Protein AF-A0A4Q2YMJ9-F1 (afdb_monomer_lite)

Secondary structure (DSSP, 8-state):
-----EEEEEEEETTEEEEEEEETTPPP-TTTT---PPEEEEEEEEETTEEEE-HHHHHHHHHTSSEEEE-SHHHH-S-SSTTS-EEEEEEEEETTEEEEEEEETT-EEEETTTSPPPPP-EEEEEEEEETTSS-EEE-HHHHHTT-SSEEEE-SHHHHSS-SSTTS-EEEEEEEEETTEEEEEEEETTSEEEETGGGSPPPP--EEEEEEEE-S--S--EEEE--SSEEEEEETTEEP-S-SSBT----TTT----EEEE-TTT--SEEEEEEEEEE-HHHH-

Sequence (284 aa):
MNTAKRLRIQYSQDGNTLTKTFSENVTVSSKDLRTVNPTILEARYVSGGSFRDATGKLVSLAAGGSFNIVVNDANFGPDPAPGQPKSLWVRYTVEGVAGVATFPLNANFQYPASLPEPVGVEITSATYEAIDGAGSLDVKARLGTFGQGYTITVNNGTFGTDPAFEHRKRLRIDYIRDGKPWVKLVKENTSFTYPNDLAEPTTVPLLRKSFAISKPVRKATMYATALGLYELRLNGSRVGDHVLAPEWTDYNKRLNYQAYDVTSQVVSGQNAIGAQVADGWYSG

Foldseek 3Di:
DDDWDKDWDWDDDPNDIDIDIGTPPDDDDVVNVDDFFKAWPWKWWDWPHDTDTCRVVVNVVCVVPKDKDFNDCVRRNDDPDPPTWIWMWTWIAGVQAIDIDIGTHRGMDIGPVRPDHAFDKAFPFKWWAFPVRQFIDTCPVLVPVQPHWDKDAAECVSRVHDRHPPGFIWMWTWIDGPNDIDIDIGGHRDMDTPPVSVPDPPDQDKDKDKDADADQDPWDKDKDFALAFKWKDKQNHTFDDDDRPPDDDPVVVDTDMDMTTCNVRDDHTMMMMMMGGDNHPNRD

Radius of gyration: 25.45 Å; chains: 1; bounding box: 68×48×68 Å

pLDDT: mean 84.74, std 11.6, range [42.88, 97.81]

Structure (mmCIF, N/CA/C/O backbone):
data_AF-A0A4Q2YMJ9-F1
#
_entry.id   AF-A0A4Q2YMJ9-F1
#
loop_
_atom_site.group_PDB
_atom_site.id
_atom_site.type_symbol
_atom_site.label_atom_id
_atom_site.label_alt_id
_atom_site.label_comp_id
_atom_site.label_asym_id
_atom_site.label_entity_id
_atom_site.label_seq_id
_atom_site.pdbx_PDB_ins_code
_atom_site.Cartn_x
_atom_site.Cartn_y
_atom_site.Cartn_z
_atom_site.occupancy
_atom_site.B_iso_or_equiv
_atom_site.auth_seq_id
_atom_site.auth_comp_id
_atom_site.auth_asym_id
_atom_site.auth_atom_id
_atom_site.pdbx_PDB_model_num
ATOM 1 N N . MET A 1 1 ? 1.190 -31.806 42.899 1.00 42.88 1 MET A N 1
ATOM 2 C CA . MET A 1 1 ? 0.622 -30.549 42.364 1.00 42.88 1 MET A CA 1
ATOM 3 C C . MET A 1 1 ? 1.779 -29.742 41.802 1.00 42.88 1 MET A C 1
ATOM 5 O O . MET A 1 1 ? 2.671 -29.410 42.567 1.00 42.88 1 MET A O 1
ATOM 9 N N . ASN A 1 2 ? 1.840 -29.540 40.484 1.00 50.53 2 ASN A N 1
ATOM 10 C CA . ASN A 1 2 ? 2.912 -28.764 39.860 1.00 50.53 2 ASN A CA 1
ATOM 11 C C . ASN A 1 2 ? 2.468 -27.297 39.822 1.00 50.53 2 ASN A C 1
ATOM 13 O O . ASN A 1 2 ? 1.598 -26.936 39.032 1.00 50.53 2 ASN A O 1
ATOM 17 N N . THR A 1 3 ? 2.966 -26.480 40.746 1.00 57.88 3 THR A N 1
ATOM 18 C CA . THR A 1 3 ? 2.644 -25.052 40.786 1.00 57.88 3 THR A CA 1
ATOM 19 C C . THR A 1 3 ? 3.414 -24.377 39.658 1.00 57.88 3 THR A C 1
ATOM 21 O O . THR A 1 3 ? 4.639 -24.319 39.718 1.00 57.88 3 THR A O 1
ATOM 24 N N . ALA A 1 4 ? 2.714 -23.907 38.622 1.00 63.91 4 ALA A N 1
ATOM 25 C CA . ALA A 1 4 ? 3.336 -23.190 37.509 1.00 63.91 4 ALA A CA 1
ATOM 26 C C . ALA A 1 4 ? 4.197 -22.037 38.051 1.00 63.91 4 ALA A C 1
ATOM 28 O O . ALA A 1 4 ? 3.680 -21.161 38.758 1.00 63.91 4 ALA A O 1
ATOM 29 N N . LYS A 1 5 ? 5.502 -22.041 37.759 1.00 76.00 5 LYS A N 1
ATOM 30 C CA . LYS A 1 5 ? 6.383 -20.948 38.187 1.00 76.00 5 LYS A CA 1
ATOM 31 C C . LYS A 1 5 ? 6.177 -19.754 37.259 1.00 76.00 5 LYS A C 1
ATOM 33 O O . LYS A 1 5 ? 5.685 -19.863 36.135 1.00 76.00 5 LYS A O 1
ATOM 38 N N . ARG A 1 6 ? 6.507 -18.572 37.768 1.00 80.00 6 ARG A N 1
ATOM 39 C CA . ARG A 1 6 ? 6.370 -17.309 37.044 1.00 80.00 6 ARG A CA 1
ATOM 40 C C . ARG A 1 6 ? 7.648 -16.507 37.198 1.00 80.00 6 ARG A C 1
ATOM 42 O O . ARG A 1 6 ? 8.203 -16.441 38.294 1.00 80.00 6 ARG A O 1
ATOM 49 N N . LEU A 1 7 ? 8.089 -15.884 36.114 1.00 76.50 7 LEU A N 1
ATOM 50 C CA . LEU A 1 7 ? 9.216 -14.961 36.121 1.00 76.50 7 LEU A CA 1
ATOM 51 C C . LEU A 1 7 ? 8.683 -13.546 36.339 1.00 76.50 7 LEU A C 1
ATOM 53 O O . LEU A 1 7 ? 7.936 -13.034 35.511 1.00 76.50 7 LEU A O 1
ATOM 57 N N . ARG A 1 8 ? 9.052 -12.910 37.451 1.00 82.19 8 ARG A N 1
ATOM 58 C CA . ARG A 1 8 ? 8.724 -11.509 37.735 1.00 82.19 8 ARG A CA 1
ATOM 59 C C . ARG A 1 8 ? 9.961 -10.655 37.482 1.00 82.19 8 ARG A C 1
ATOM 61 O O . ARG A 1 8 ? 10.985 -10.873 38.118 1.00 82.19 8 ARG A O 1
ATOM 68 N N . ILE A 1 9 ? 9.853 -9.681 36.587 1.00 78.44 9 ILE A N 1
ATOM 69 C CA . ILE A 1 9 ? 10.939 -8.756 36.254 1.00 78.44 9 ILE A CA 1
ATOM 70 C C . ILE A 1 9 ? 10.530 -7.352 36.676 1.00 78.44 9 ILE A C 1
ATOM 72 O O . ILE A 1 9 ? 9.468 -6.866 36.282 1.00 78.44 9 ILE A O 1
ATOM 76 N N . GLN A 1 10 ? 11.383 -6.712 37.474 1.00 81.38 10 GLN A N 1
ATOM 77 C CA . GLN A 1 10 ? 11.324 -5.283 37.762 1.00 81.38 10 GLN A CA 1
ATOM 78 C C . GLN A 1 10 ? 12.321 -4.542 36.876 1.00 81.38 10 GLN A C 1
ATOM 80 O O . GLN A 1 10 ? 13.454 -4.988 36.714 1.00 81.38 10 GLN A O 1
ATOM 85 N N . TYR A 1 11 ? 11.900 -3.426 36.293 1.00 72.38 11 TYR A N 1
ATOM 86 C CA . TYR A 1 11 ? 12.720 -2.620 35.392 1.00 72.38 11 TYR A CA 1
ATOM 87 C C . TYR A 1 11 ? 12.374 -1.138 35.539 1.00 72.38 11 TYR A C 1
ATOM 89 O O . TYR A 1 11 ? 11.309 -0.797 36.046 1.00 72.38 11 TYR A O 1
ATOM 97 N N . SER A 1 12 ? 13.278 -0.258 35.108 1.00 64.94 12 SER A N 1
ATOM 98 C CA . SER A 1 12 ? 13.048 1.190 35.090 1.00 64.94 12 SER A CA 1
ATOM 99 C C . SER A 1 12 ? 12.733 1.656 33.669 1.00 64.94 12 SER A C 1
ATOM 101 O O 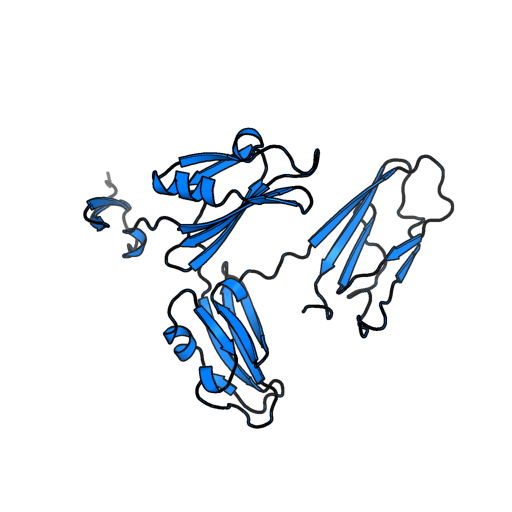. SER A 1 12 ? 13.463 1.313 32.737 1.00 64.94 12 SER A O 1
ATOM 103 N N . GLN A 1 13 ? 11.657 2.423 33.499 1.00 65.62 13 GLN A N 1
ATOM 104 C CA . GLN A 1 13 ? 11.309 3.104 32.251 1.00 65.62 13 GLN A CA 1
ATOM 105 C C . GLN A 1 13 ? 10.817 4.519 32.577 1.00 65.62 13 GLN A C 1
ATOM 107 O O . GLN A 1 13 ? 9.959 4.687 33.442 1.00 65.62 13 GLN A O 1
ATOM 112 N N . ASP A 1 14 ? 11.380 5.530 31.909 1.00 61.50 14 ASP A N 1
ATOM 113 C CA . ASP A 1 14 ? 11.034 6.949 32.096 1.00 61.50 14 ASP A CA 1
ATOM 114 C C . ASP A 1 14 ? 11.074 7.401 33.571 1.00 61.50 14 ASP A C 1
ATOM 116 O O . ASP A 1 14 ? 10.231 8.158 34.042 1.00 61.50 14 ASP A O 1
ATOM 120 N N . GLY A 1 15 ? 12.047 6.880 34.330 1.00 68.56 15 GLY A N 1
ATOM 121 C CA . GLY A 1 15 ? 12.222 7.163 35.760 1.00 68.56 15 GLY A CA 1
ATOM 122 C C . GLY A 1 15 ? 11.296 6.380 36.701 1.00 68.56 15 GLY A C 1
ATOM 123 O O . GLY A 1 15 ? 11.458 6.470 37.916 1.00 68.56 15 GLY A O 1
ATOM 124 N N . ASN A 1 16 ? 10.371 5.574 36.173 1.00 60.00 16 ASN A N 1
ATOM 125 C CA . ASN A 1 16 ? 9.432 4.774 36.956 1.00 60.00 16 ASN A CA 1
ATOM 126 C C . ASN A 1 16 ? 9.879 3.315 37.061 1.00 60.00 16 ASN A C 1
ATOM 128 O O . ASN A 1 16 ? 10.285 2.704 36.074 1.00 60.00 16 ASN A O 1
ATOM 132 N N . THR A 1 17 ? 9.735 2.723 38.250 1.00 77.06 17 THR A N 1
ATOM 133 C CA . THR A 1 17 ? 9.939 1.280 38.440 1.00 77.06 17 THR A CA 1
ATOM 134 C C . THR A 1 17 ? 8.669 0.525 38.061 1.00 77.06 17 THR A C 1
ATOM 136 O O . THR A 1 17 ? 7.630 0.667 38.704 1.00 77.06 17 THR A O 1
ATOM 139 N N . LEU A 1 18 ? 8.758 -0.308 37.032 1.00 74.50 18 LEU A N 1
ATOM 140 C CA . LEU A 1 18 ? 7.678 -1.141 36.523 1.00 74.50 18 LEU A CA 1
ATOM 141 C C . LEU A 1 18 ? 7.950 -2.616 36.831 1.00 74.50 18 LEU A C 1
ATOM 143 O O . LEU A 1 18 ? 9.082 -3.034 37.057 1.00 74.50 18 LEU A O 1
ATOM 147 N N . THR A 1 19 ? 6.888 -3.420 36.874 1.00 79.62 19 THR A N 1
ATOM 148 C CA . THR A 1 19 ? 6.962 -4.868 37.103 1.00 79.62 19 THR A CA 1
ATOM 149 C C . THR A 1 19 ? 6.160 -5.595 36.026 1.00 79.62 19 THR A C 1
ATOM 151 O O . THR A 1 19 ? 4.973 -5.317 35.872 1.00 79.62 19 THR A O 1
ATOM 154 N N . LYS A 1 20 ? 6.757 -6.574 35.338 1.00 78.06 20 LYS A N 1
ATOM 155 C CA . LYS A 1 20 ? 6.036 -7.530 34.476 1.00 78.06 20 LYS A CA 1
ATOM 156 C C . LYS A 1 20 ? 6.221 -8.962 34.972 1.00 78.06 20 LYS A C 1
ATOM 158 O O . LYS A 1 20 ? 7.242 -9.294 35.568 1.00 78.06 20 LYS A O 1
ATOM 163 N N . THR A 1 21 ? 5.204 -9.793 34.756 1.00 82.44 21 THR A N 1
ATOM 164 C CA . THR A 1 21 ? 5.212 -11.212 35.134 1.00 82.44 21 THR A CA 1
ATOM 165 C C . THR A 1 21 ? 4.979 -12.065 33.896 1.00 82.44 21 THR A C 1
ATOM 167 O O . THR A 1 21 ? 4.034 -11.815 33.155 1.00 82.44 21 THR A O 1
ATOM 170 N N . PHE A 1 22 ? 5.819 -13.074 33.701 1.00 78.75 22 PHE A N 1
ATOM 171 C CA . PHE A 1 22 ? 5.807 -13.981 32.561 1.00 78.75 22 PHE A CA 1
ATOM 172 C C . PHE A 1 22 ? 5.580 -15.418 33.033 1.00 78.75 22 PHE A C 1
ATOM 174 O O . PHE A 1 22 ? 5.965 -15.791 34.147 1.00 78.75 22 PHE A O 1
ATOM 181 N N . SER A 1 23 ? 4.945 -16.221 32.183 1.00 77.88 23 SER A N 1
ATOM 182 C CA . SER A 1 23 ? 4.782 -17.661 32.396 1.00 77.88 23 SER A CA 1
ATOM 183 C C . SER A 1 23 ? 6.112 -18.403 32.219 1.00 77.88 23 SER A C 1
ATOM 185 O O . SER A 1 23 ? 7.040 -17.893 31.591 1.00 77.88 23 SER A O 1
ATOM 187 N N . GLU A 1 24 ? 6.212 -19.613 32.771 1.00 74.00 24 GLU A N 1
ATOM 188 C CA . GLU A 1 24 ? 7.344 -20.517 32.523 1.00 74.00 24 GLU A CA 1
ATOM 189 C C . GLU A 1 24 ? 7.577 -20.765 31.022 1.00 74.00 24 GLU A C 1
ATOM 191 O O . GLU A 1 24 ? 6.634 -20.808 30.234 1.00 74.00 24 GLU A O 1
ATOM 196 N N . ASN A 1 25 ? 8.846 -20.965 30.649 1.00 70.56 25 ASN A N 1
ATOM 197 C CA . ASN A 1 25 ? 9.312 -21.267 29.286 1.00 70.56 25 ASN A CA 1
ATOM 198 C C . ASN A 1 25 ? 9.074 -20.167 28.233 1.00 70.56 25 ASN A C 1
ATOM 200 O O . ASN A 1 25 ? 9.087 -20.448 27.037 1.00 70.56 25 ASN A O 1
ATOM 204 N N . VAL A 1 26 ? 8.901 -18.913 28.659 1.00 63.59 26 VAL A N 1
ATOM 205 C CA . VAL A 1 26 ? 8.883 -17.752 27.758 1.00 63.59 26 VAL A CA 1
ATOM 206 C C . VAL A 1 26 ? 10.288 -17.158 27.661 1.00 63.59 26 VAL A C 1
ATOM 208 O O . VAL A 1 26 ? 10.895 -16.816 28.676 1.00 63.59 26 VAL A O 1
ATOM 211 N N . THR A 1 27 ? 10.802 -16.997 26.443 1.00 70.56 27 THR A N 1
ATOM 212 C CA . THR A 1 27 ? 11.976 -16.153 26.192 1.00 70.56 27 THR A CA 1
ATOM 213 C C . THR A 1 27 ? 11.547 -14.695 26.299 1.00 70.56 27 THR A C 1
ATOM 215 O O . THR A 1 27 ? 10.708 -14.246 25.527 1.00 70.56 27 THR A O 1
ATOM 218 N N . VAL A 1 28 ? 12.104 -13.969 27.269 1.00 60.94 28 VAL A N 1
ATOM 219 C CA . VAL A 1 28 ? 11.812 -12.548 27.495 1.00 60.94 28 VAL A CA 1
ATOM 220 C C . VAL A 1 28 ? 12.969 -11.708 26.964 1.00 60.94 28 VAL A C 1
ATOM 222 O O . VAL A 1 28 ? 14.122 -11.919 27.339 1.00 60.94 28 VAL A O 1
ATOM 225 N N . SER A 1 29 ? 12.659 -10.742 26.110 1.00 64.38 29 SER A N 1
ATOM 226 C CA . SER A 1 29 ? 13.583 -9.748 25.571 1.00 64.38 29 SER A CA 1
ATOM 227 C C . SER A 1 29 ? 13.379 -8.378 26.227 1.00 64.38 29 SER A C 1
ATOM 229 O O . SER A 1 29 ? 12.406 -8.132 26.942 1.00 64.38 29 SER A O 1
ATOM 231 N N . SER A 1 30 ? 14.284 -7.434 25.965 1.00 59.03 30 SER A N 1
ATOM 232 C CA . SER A 1 30 ? 14.123 -6.045 26.413 1.00 59.03 30 SER A CA 1
ATOM 233 C C . SER A 1 30 ? 12.873 -5.365 25.837 1.00 59.03 30 SER A C 1
ATOM 235 O O . SER A 1 30 ? 12.334 -4.472 26.489 1.00 59.03 30 SER A O 1
ATOM 237 N N . LYS A 1 31 ? 12.383 -5.801 24.667 1.00 58.41 31 LYS A N 1
ATOM 238 C CA . LYS A 1 31 ? 11.133 -5.313 24.060 1.00 58.41 31 LYS A CA 1
ATOM 239 C C . LYS A 1 31 ? 9.908 -5.722 24.872 1.00 58.41 31 LYS A C 1
ATOM 241 O O . LYS A 1 31 ? 9.021 -4.911 25.112 1.00 58.41 31 LYS A O 1
ATOM 246 N N . ASP A 1 32 ? 9.915 -6.939 25.411 1.00 60.75 32 ASP A N 1
ATOM 247 C CA . ASP A 1 32 ? 8.842 -7.443 26.275 1.00 60.75 32 ASP A CA 1
ATOM 248 C C . ASP A 1 32 ? 8.754 -6.680 27.603 1.00 60.75 32 ASP A C 1
ATOM 250 O O . ASP A 1 32 ? 7.727 -6.702 28.287 1.00 60.75 32 ASP A O 1
ATOM 254 N N . LEU A 1 33 ? 9.825 -5.971 27.961 1.00 61.91 33 LEU A N 1
ATOM 255 C CA . LEU A 1 33 ? 9.964 -5.165 29.165 1.00 61.91 33 LEU A CA 1
ATOM 256 C C . LEU A 1 33 ? 9.776 -3.669 28.920 1.00 61.91 33 LEU A C 1
ATOM 258 O O . LEU A 1 33 ? 9.978 -2.915 29.851 1.00 61.91 33 LEU A O 1
ATOM 262 N N . ARG A 1 34 ? 9.400 -3.199 27.730 1.00 60.59 34 ARG A N 1
ATOM 263 C CA . ARG A 1 34 ? 9.099 -1.775 27.510 1.00 60.59 34 ARG A CA 1
ATOM 264 C C . ARG A 1 34 ? 7.651 -1.606 27.073 1.00 60.59 34 ARG A C 1
ATOM 266 O O . ARG A 1 34 ? 7.102 -2.454 26.376 1.00 60.59 34 ARG A O 1
ATOM 273 N N . THR A 1 35 ? 7.012 -0.526 27.509 1.00 59.34 35 THR A N 1
ATOM 274 C CA . THR A 1 35 ? 5.756 -0.056 26.911 1.00 59.34 35 THR A CA 1
ATOM 275 C C . THR A 1 35 ? 6.110 1.138 26.045 1.00 59.34 35 THR A C 1
ATOM 277 O O . THR A 1 35 ? 6.330 2.228 26.568 1.00 59.34 35 THR A O 1
ATOM 280 N N . VAL A 1 36 ? 6.225 0.939 24.734 1.00 67.00 36 VAL A N 1
ATOM 281 C CA . VAL A 1 36 ? 6.439 2.051 23.805 1.00 67.00 36 VAL A CA 1
ATOM 282 C C . VAL A 1 36 ? 5.080 2.537 23.341 1.00 67.00 36 VAL A C 1
ATOM 284 O O . VAL A 1 36 ? 4.360 1.823 22.645 1.00 67.00 36 VAL A O 1
ATOM 287 N N . ASN A 1 37 ? 4.720 3.750 23.749 1.00 82.50 37 ASN A N 1
ATOM 288 C CA . ASN A 1 37 ? 3.485 4.362 23.289 1.00 82.50 37 ASN A CA 1
ATOM 289 C C . ASN A 1 37 ? 3.655 4.846 21.837 1.00 82.50 37 ASN A C 1
ATOM 291 O O . ASN A 1 37 ? 4.649 5.509 21.536 1.00 82.50 37 ASN A O 1
ATOM 295 N N . PRO A 1 38 ? 2.703 4.542 20.942 1.00 87.81 38 PRO A N 1
ATOM 296 C CA . PRO A 1 38 ? 2.721 5.030 19.573 1.00 87.81 38 PRO A CA 1
ATOM 297 C C . PRO A 1 38 ? 2.627 6.558 19.492 1.00 87.81 38 PRO A C 1
ATOM 299 O O . PRO A 1 38 ? 1.725 7.157 20.063 1.00 87.81 38 PRO A O 1
ATOM 302 N N . THR A 1 39 ? 3.478 7.209 18.709 1.00 90.44 39 THR A N 1
ATOM 303 C CA . THR A 1 39 ? 3.353 8.643 18.422 1.00 90.44 39 THR A CA 1
ATOM 304 C C . THR A 1 39 ? 2.392 8.848 17.258 1.00 90.44 39 THR A C 1
ATOM 306 O O . THR A 1 39 ? 2.673 8.427 16.139 1.00 90.44 39 THR A O 1
ATOM 309 N N . ILE A 1 40 ? 1.261 9.517 17.488 1.00 91.62 40 ILE A N 1
ATOM 310 C CA . ILE A 1 40 ? 0.327 9.883 16.413 1.00 91.62 40 ILE A CA 1
ATOM 311 C C . ILE A 1 40 ? 0.951 11.006 15.577 1.00 91.62 40 ILE A C 1
ATOM 313 O O . ILE A 1 40 ? 1.279 12.065 16.105 1.00 91.62 40 ILE A O 1
ATOM 317 N N . LEU A 1 41 ? 1.103 10.772 14.273 1.00 83.94 41 LEU A N 1
ATOM 318 C CA . LEU A 1 41 ? 1.638 11.750 13.322 1.00 83.94 41 LEU A CA 1
ATOM 319 C C . LEU A 1 41 ? 0.528 12.496 12.585 1.00 83.94 41 LEU A C 1
ATOM 321 O O . LEU A 1 41 ? 0.680 13.668 12.258 1.00 83.94 41 LEU A O 1
ATOM 325 N N . GLU A 1 42 ? -0.562 11.796 12.274 1.00 88.38 42 GLU A N 1
ATOM 326 C CA . GLU A 1 42 ? -1.675 12.333 11.502 1.00 88.38 42 GLU A CA 1
ATOM 327 C C . GLU A 1 42 ? -2.944 11.523 11.767 1.00 88.38 42 GLU A C 1
ATOM 329 O O . GLU A 1 42 ? -2.892 10.299 11.883 1.00 88.38 42 GLU A O 1
ATOM 334 N N . ALA A 1 43 ? -4.097 12.184 11.828 1.00 92.62 43 ALA A N 1
ATOM 335 C CA . ALA A 1 43 ? -5.386 11.517 11.910 1.00 92.62 43 ALA A CA 1
ATOM 336 C C . ALA A 1 43 ? -6.439 12.244 11.073 1.00 92.62 43 ALA A C 1
ATOM 338 O O . ALA A 1 43 ? -6.546 13.467 11.107 1.00 92.62 43 ALA A O 1
ATOM 339 N N . ARG A 1 44 ? -7.247 11.483 10.335 1.00 91.62 44 ARG A N 1
ATOM 340 C CA . ARG A 1 44 ? -8.272 11.998 9.424 1.00 91.62 44 ARG A CA 1
ATOM 341 C C . ARG A 1 44 ? -9.587 11.261 9.647 1.00 91.62 44 ARG A C 1
ATOM 343 O O . ARG A 1 44 ? -9.619 10.035 9.614 1.00 91.62 44 ARG A O 1
ATOM 350 N N . TYR A 1 45 ? -10.678 11.996 9.829 1.00 90.06 45 TYR A N 1
ATOM 351 C CA . TYR A 1 45 ? -12.028 11.436 9.772 1.00 90.06 45 TYR A CA 1
ATOM 352 C C . TYR A 1 45 ? -12.539 11.533 8.334 1.00 90.06 45 TYR A C 1
ATOM 354 O O . TYR A 1 45 ? -12.829 12.626 7.849 1.00 90.06 45 TYR A O 1
ATOM 362 N N . VAL A 1 46 ? -12.547 10.400 7.631 1.00 81.69 46 VAL A N 1
ATOM 363 C CA . VAL A 1 46 ? -12.713 10.292 6.175 1.00 81.69 46 VAL A CA 1
ATOM 364 C C . VAL A 1 46 ? -14.143 9.882 5.826 1.00 81.69 46 VAL A C 1
ATOM 366 O O . VAL A 1 46 ? -14.707 9.000 6.472 1.00 81.69 46 VAL A O 1
ATOM 369 N N . SER A 1 47 ? -14.705 10.489 4.778 1.00 79.31 47 SER A N 1
ATOM 370 C CA . SER A 1 47 ? -15.991 10.117 4.175 1.00 79.31 47 SER A CA 1
ATOM 371 C C . SER A 1 47 ? -16.009 10.502 2.691 1.00 79.31 47 SER A C 1
ATOM 373 O O . SER A 1 47 ? -15.747 11.654 2.344 1.00 79.31 47 SER A O 1
ATOM 375 N N . GLY A 1 48 ? -16.284 9.544 1.796 1.00 62.31 48 GLY A N 1
ATOM 376 C CA . GLY A 1 48 ? -16.546 9.810 0.370 1.00 62.31 48 GLY A CA 1
ATOM 377 C C . GLY A 1 48 ? -15.471 10.609 -0.389 1.00 62.31 48 GLY A C 1
ATOM 378 O O . GLY A 1 48 ? -15.811 11.360 -1.298 1.00 62.31 48 GLY A O 1
ATOM 379 N N . GLY A 1 49 ? -14.193 10.496 -0.007 1.00 66.00 49 GLY A N 1
ATOM 380 C CA . GLY A 1 49 ? -13.074 11.242 -0.611 1.00 66.00 49 GLY A CA 1
ATOM 381 C C . GLY A 1 49 ? -12.777 12.608 0.023 1.00 66.00 49 GLY A C 1
ATOM 382 O O . GLY A 1 49 ? -11.783 13.235 -0.327 1.00 66.00 49 GLY A O 1
ATOM 383 N N . SER A 1 50 ? -13.590 13.050 0.986 1.00 75.75 50 SER A N 1
ATOM 384 C CA . SER A 1 50 ? -13.316 14.209 1.845 1.00 75.75 50 SER A CA 1
ATOM 385 C C . SER A 1 50 ? -12.859 13.765 3.234 1.00 75.75 50 SER A C 1
ATOM 387 O O . SER A 1 50 ? -13.108 12.630 3.650 1.00 75.75 50 SER A O 1
ATOM 389 N N . PHE A 1 51 ? -12.206 14.657 3.980 1.00 83.38 51 PHE A N 1
ATOM 390 C CA . PHE A 1 51 ? -11.833 14.382 5.365 1.00 83.38 51 PHE A CA 1
ATOM 391 C C . PHE A 1 51 ? -11.879 15.626 6.253 1.00 83.38 51 PHE A C 1
ATOM 393 O O . PHE A 1 51 ? -11.778 16.757 5.778 1.00 83.38 51 PHE A O 1
ATOM 400 N N . ARG A 1 52 ? -11.995 15.398 7.563 1.00 87.12 52 ARG A N 1
ATOM 401 C CA . ARG A 1 52 ? -11.675 16.381 8.603 1.00 87.12 52 ARG A CA 1
ATOM 402 C C . ARG A 1 52 ? -10.385 15.981 9.300 1.00 87.12 52 ARG A C 1
ATOM 404 O O . ARG A 1 52 ? -10.197 14.807 9.618 1.00 87.12 52 ARG A O 1
ATOM 411 N N . ASP A 1 53 ? -9.513 16.951 9.534 1.00 90.69 53 ASP A N 1
ATOM 412 C CA . ASP A 1 53 ? -8.304 16.732 10.321 1.00 90.69 53 ASP A CA 1
ATOM 413 C C . ASP A 1 53 ? -8.678 16.495 11.795 1.00 90.69 53 ASP A C 1
ATOM 415 O O . ASP A 1 53 ? -9.380 17.296 12.416 1.00 90.69 53 ASP A O 1
ATOM 419 N N . ALA A 1 54 ? -8.234 15.364 12.334 1.00 94.19 54 ALA A N 1
ATOM 420 C CA . ALA A 1 54 ? -8.419 14.945 13.718 1.00 94.19 54 ALA A CA 1
ATOM 421 C C . ALA A 1 54 ? -7.087 14.869 14.488 1.00 94.19 54 ALA A C 1
ATOM 423 O O . ALA A 1 54 ? -7.076 14.469 15.655 1.00 94.19 54 ALA A O 1
ATOM 424 N N . THR A 1 55 ? -5.970 15.252 13.859 1.00 93.75 55 THR A N 1
ATOM 425 C CA . THR A 1 55 ? -4.606 15.080 14.378 1.00 93.75 55 THR A CA 1
ATOM 426 C C . THR A 1 55 ? -4.436 15.771 15.721 1.00 93.75 55 THR A C 1
ATOM 428 O O . THR A 1 55 ? -4.148 15.111 16.716 1.00 93.75 55 THR A O 1
ATOM 431 N N . GLY A 1 56 ? -4.704 17.080 15.787 1.00 93.88 56 GLY A N 1
ATOM 432 C CA . GLY A 1 56 ? -4.549 17.852 17.023 1.00 93.88 56 GLY A CA 1
ATOM 433 C C . GLY A 1 56 ? -5.402 17.313 18.176 1.00 93.88 56 GLY A C 1
ATOM 434 O O . GLY A 1 56 ? -4.941 17.262 19.314 1.00 93.88 56 GLY A O 1
ATOM 435 N N . LYS A 1 57 ? -6.615 16.827 17.878 1.00 95.69 57 LYS A N 1
ATOM 436 C CA . LYS A 1 57 ? -7.504 16.227 18.879 1.00 95.69 57 LYS A CA 1
ATOM 437 C C . LYS A 1 57 ? -6.917 14.942 19.459 1.00 95.69 57 LYS A C 1
ATOM 439 O O . LYS A 1 57 ? -6.838 14.817 20.678 1.00 95.69 57 LYS A O 1
ATOM 444 N N . LEU A 1 58 ? -6.513 13.992 18.612 1.00 96.38 58 LEU A N 1
ATOM 445 C CA . LEU A 1 58 ? -5.967 12.723 19.099 1.00 96.38 58 LEU A CA 1
ATOM 446 C C . LEU A 1 58 ? -4.607 12.901 19.777 1.00 96.38 58 LEU A C 1
ATOM 448 O O . LEU A 1 58 ? -4.374 12.273 20.804 1.00 96.38 58 LEU A O 1
ATOM 452 N N . VAL A 1 59 ? -3.747 13.786 19.263 1.00 95.81 59 VAL A N 1
ATOM 453 C CA . VAL A 1 59 ? -2.466 14.131 19.901 1.00 95.81 59 VAL A CA 1
ATOM 454 C C . VAL A 1 59 ? -2.697 14.745 21.285 1.00 95.81 59 VAL A C 1
ATOM 456 O O . VAL A 1 59 ? -2.049 14.337 22.245 1.00 95.81 59 VAL A O 1
ATOM 459 N N . SER A 1 60 ? -3.659 15.665 21.425 1.00 94.62 60 SER A N 1
ATOM 460 C CA . SER A 1 60 ? -3.992 16.264 22.724 1.00 94.62 60 SER A CA 1
ATOM 461 C C . SER A 1 60 ? -4.538 15.242 23.724 1.00 94.62 60 SER A C 1
ATOM 463 O O . SER A 1 60 ? -4.215 15.335 24.905 1.00 94.62 60 SER A O 1
ATOM 465 N N . LEU A 1 61 ? -5.351 14.278 23.279 1.00 94.31 61 LEU A N 1
ATOM 466 C CA . LEU A 1 61 ? -5.841 13.200 24.142 1.00 94.31 61 LEU A CA 1
ATOM 467 C C . LEU A 1 61 ? -4.710 12.239 24.537 1.00 94.31 61 LEU A C 1
ATOM 469 O O . LEU A 1 61 ? -4.599 11.883 25.706 1.00 94.31 61 LEU A O 1
ATOM 473 N N . ALA A 1 62 ? -3.842 11.874 23.587 1.00 91.25 62 ALA A N 1
ATOM 474 C CA . ALA A 1 62 ? -2.689 11.003 23.818 1.00 91.25 62 ALA A CA 1
ATOM 475 C C . ALA A 1 62 ? -1.673 11.616 24.796 1.00 91.25 62 ALA A C 1
ATOM 477 O O . ALA A 1 62 ? -1.051 10.889 25.570 1.00 91.25 62 ALA A O 1
ATOM 478 N N . ALA A 1 63 ? -1.531 12.948 24.805 1.00 88.12 63 ALA A N 1
ATOM 479 C CA . ALA A 1 63 ? -0.699 13.665 25.772 1.00 88.12 63 ALA A CA 1
ATOM 480 C C . ALA A 1 63 ? -1.201 13.511 27.223 1.00 88.12 63 ALA A C 1
ATOM 482 O O . ALA A 1 63 ? -0.405 13.580 28.156 1.00 88.12 63 ALA A O 1
ATOM 483 N N . GLY A 1 64 ? -2.502 13.258 27.414 1.00 84.56 64 GLY A N 1
ATOM 484 C CA . GLY A 1 64 ? -3.100 12.921 28.710 1.00 84.56 64 GLY A CA 1
ATOM 485 C C . GLY A 1 64 ? -2.936 11.452 29.120 1.00 84.56 64 GLY A C 1
ATOM 486 O O . GLY A 1 64 ? -3.416 11.063 30.182 1.00 84.56 64 GLY A O 1
ATOM 487 N N . GLY A 1 65 ? -2.273 10.632 28.297 1.00 86.06 65 GLY A N 1
ATOM 488 C CA . GLY A 1 65 ? -2.095 9.200 28.515 1.00 86.06 65 GLY A CA 1
ATOM 489 C C . GLY A 1 65 ? -3.074 8.350 27.705 1.00 86.06 65 GLY A C 1
ATOM 490 O O . GLY A 1 65 ? -3.405 8.657 26.560 1.00 86.06 65 GLY A O 1
ATOM 491 N N . SER A 1 66 ? -3.499 7.223 28.277 1.00 87.88 66 SER A N 1
ATOM 492 C CA . SER A 1 66 ? -4.439 6.311 27.620 1.00 87.88 66 SER A CA 1
ATOM 493 C C . SER A 1 66 ? -5.842 6.909 27.559 1.00 87.88 66 SER A C 1
ATOM 495 O O . SER A 1 66 ? -6.321 7.489 28.531 1.00 87.88 66 SER A O 1
ATOM 497 N N . PHE A 1 67 ? -6.530 6.726 26.434 1.00 92.62 67 PHE A N 1
ATOM 498 C CA . PHE A 1 67 ? -7.902 7.197 26.271 1.00 92.62 67 PHE A CA 1
ATOM 499 C C . PHE A 1 67 ? -8.723 6.249 25.408 1.00 92.62 67 PHE A C 1
ATOM 501 O O . PHE A 1 67 ? -8.191 5.418 24.671 1.00 92.62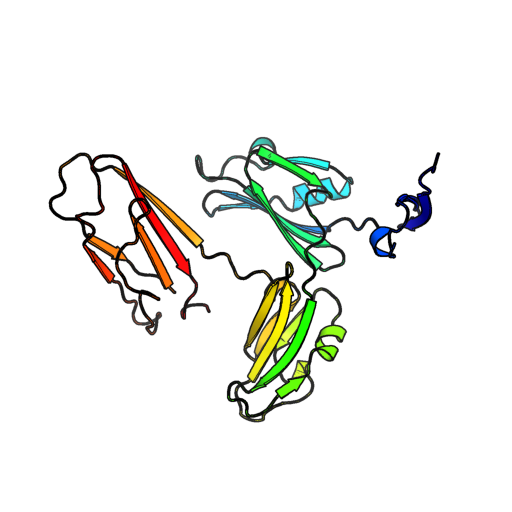 67 PHE A O 1
ATOM 508 N N . ASN A 1 68 ? -10.039 6.413 25.491 1.00 95.31 68 ASN A N 1
ATOM 509 C CA . ASN A 1 68 ? -10.989 5.695 24.667 1.00 95.31 68 ASN A CA 1
ATOM 510 C C . ASN A 1 68 ? -11.943 6.673 23.978 1.00 95.31 68 ASN A C 1
ATOM 512 O O . ASN A 1 68 ? -12.506 7.546 24.638 1.00 95.31 68 ASN A O 1
ATOM 516 N N . ILE A 1 69 ? -12.144 6.526 22.670 1.00 95.75 69 ILE A N 1
ATOM 517 C CA . ILE A 1 69 ? -13.066 7.368 21.905 1.00 95.75 69 ILE A CA 1
ATOM 518 C C . ILE A 1 69 ? -13.794 6.551 20.837 1.00 95.75 69 ILE A C 1
ATOM 520 O O . ILE A 1 69 ? -13.195 5.768 20.104 1.00 95.75 69 ILE A O 1
ATOM 524 N N . VAL A 1 70 ? -15.108 6.744 20.730 1.00 96.19 70 VAL A N 1
ATOM 525 C CA . VAL A 1 70 ? -15.912 6.109 19.679 1.00 96.19 70 VAL A CA 1
ATOM 526 C C . VAL A 1 70 ? -15.776 6.913 18.390 1.00 96.19 70 VAL A C 1
ATOM 528 O O . VAL A 1 70 ? -15.941 8.135 18.398 1.0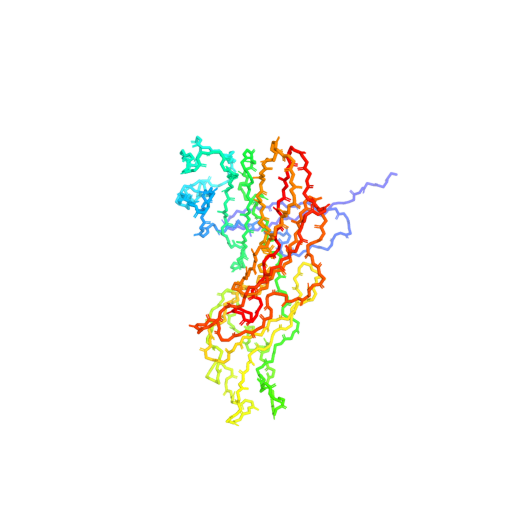0 96.19 70 VAL A O 1
ATOM 531 N N . VAL A 1 71 ? -15.512 6.236 17.275 1.00 93.94 71 VAL A N 1
ATOM 532 C CA . VAL A 1 71 ? -15.449 6.838 15.939 1.00 93.94 71 VAL A CA 1
ATOM 533 C C . VAL A 1 71 ? -16.861 7.212 15.497 1.00 93.94 71 VAL A C 1
ATOM 535 O O . VAL A 1 71 ? -17.613 6.356 15.046 1.00 93.94 71 VAL A O 1
ATOM 538 N N . ASN A 1 72 ? -17.253 8.474 15.673 1.00 91.69 72 ASN A N 1
ATOM 539 C CA . ASN A 1 72 ? -18.559 9.002 15.275 1.00 91.69 72 ASN A CA 1
ATOM 540 C C . ASN A 1 72 ? -18.530 10.527 15.069 1.00 91.69 72 ASN A C 1
ATOM 542 O O . ASN A 1 72 ? -17.557 11.200 15.414 1.00 91.69 72 ASN A O 1
ATOM 546 N N . ASP A 1 73 ? -19.631 11.074 14.552 1.00 88.62 73 ASP A N 1
ATOM 547 C CA . ASP A 1 73 ? -19.735 12.500 14.223 1.00 88.62 73 ASP A CA 1
ATOM 548 C C . ASP A 1 73 ? -19.710 13.413 15.464 1.00 88.62 73 ASP A C 1
ATOM 550 O O . ASP A 1 73 ? -19.213 14.536 15.404 1.00 88.62 73 ASP A O 1
ATOM 554 N N . ALA A 1 74 ? -20.194 12.937 16.617 1.00 90.50 74 ALA A N 1
ATOM 555 C CA . ALA A 1 74 ? -20.138 13.698 17.869 1.00 90.50 74 ALA A CA 1
ATOM 556 C C . ALA A 1 74 ? -18.687 13.931 18.327 1.00 90.50 74 ALA A C 1
ATOM 558 O O . ALA A 1 74 ? -18.351 14.982 18.870 1.00 90.50 74 ALA A O 1
ATOM 559 N N . ASN A 1 75 ? -17.812 12.959 18.068 1.00 91.62 75 ASN A N 1
ATOM 560 C CA . ASN A 1 75 ? -16.411 13.007 18.455 1.00 91.62 75 ASN A CA 1
ATOM 561 C C . ASN A 1 75 ? -15.503 13.596 17.370 1.00 91.62 75 ASN A C 1
ATOM 563 O O . ASN A 1 75 ? -14.506 14.228 17.715 1.00 91.62 75 ASN A O 1
ATOM 567 N N . PHE A 1 76 ? -15.811 13.423 16.087 1.00 90.44 76 PHE A N 1
ATOM 568 C CA . PHE A 1 76 ? -14.911 13.810 14.990 1.00 90.44 76 PHE A CA 1
ATOM 569 C C . PHE A 1 76 ? -15.496 14.864 14.037 1.00 90.44 76 PHE A C 1
ATOM 571 O O . PHE A 1 76 ? -14.853 15.252 13.060 1.00 90.44 76 PHE A O 1
ATOM 578 N N . GLY A 1 77 ? -16.669 15.401 14.375 1.00 82.62 77 GLY A N 1
ATOM 579 C CA . GLY A 1 77 ? -17.350 16.456 13.636 1.00 82.62 77 GLY A CA 1
ATOM 580 C C . GLY A 1 77 ? -18.416 15.920 12.675 1.00 82.62 77 GLY A C 1
ATOM 581 O O . GLY A 1 77 ? -18.448 14.727 12.373 1.00 82.62 77 GLY A O 1
ATOM 582 N N . PRO A 1 78 ? -19.301 16.804 12.184 1.00 73.00 78 PRO A N 1
ATOM 583 C CA . PRO A 1 78 ? -20.424 16.409 11.345 1.00 73.00 78 PRO A CA 1
ATOM 584 C C . PRO A 1 78 ? -19.948 15.788 10.032 1.00 73.00 78 PRO A C 1
ATOM 586 O O . PRO A 1 78 ? -18.921 16.202 9.477 1.00 73.00 78 PRO A O 1
ATOM 589 N N . ASP A 1 79 ? -20.743 14.835 9.542 1.00 64.88 79 ASP A N 1
ATOM 590 C CA . ASP A 1 79 ? -20.540 14.133 8.278 1.00 64.88 79 ASP A CA 1
ATOM 591 C C . ASP A 1 79 ? -20.311 15.109 7.115 1.00 64.88 79 ASP A C 1
ATOM 593 O O . ASP A 1 79 ? -21.225 15.863 6.765 1.00 64.88 79 ASP A O 1
ATOM 597 N N . PRO A 1 80 ? -19.120 15.121 6.494 1.00 60.81 80 PRO A N 1
ATOM 598 C CA . PRO A 1 80 ? -18.892 15.953 5.324 1.00 60.81 80 PRO A CA 1
ATOM 599 C C . PRO A 1 80 ? -19.612 15.416 4.072 1.00 60.81 80 PRO A C 1
ATOM 601 O O . PRO A 1 80 ? -19.781 16.173 3.120 1.00 60.81 80 PRO A O 1
ATOM 604 N N . ALA A 1 81 ? -20.059 14.149 4.062 1.00 64.56 81 ALA A N 1
ATOM 605 C CA . ALA A 1 81 ? -20.771 13.525 2.945 1.00 64.56 81 ALA A CA 1
ATOM 606 C C . ALA A 1 81 ? -21.871 12.552 3.444 1.00 64.56 81 ALA A C 1
ATOM 608 O O . ALA A 1 81 ? -21.634 11.342 3.525 1.00 64.56 81 ALA A O 1
ATOM 609 N N . PRO A 1 82 ? -23.086 13.065 3.740 1.00 66.62 82 PRO A N 1
ATOM 610 C CA . PRO A 1 82 ? -24.214 12.287 4.252 1.00 66.62 82 PRO A CA 1
ATOM 611 C C . PRO A 1 82 ? -24.453 10.965 3.514 1.00 66.62 82 PRO A C 1
ATOM 613 O O . PRO A 1 82 ? -24.688 10.939 2.306 1.00 66.62 82 PRO A O 1
ATOM 616 N N . GLY A 1 83 ? -24.431 9.860 4.263 1.00 66.31 83 GLY A N 1
ATOM 617 C CA . GLY A 1 83 ? -24.772 8.521 3.764 1.00 66.31 83 GLY A CA 1
ATOM 618 C C . GLY A 1 83 ? -23.613 7.725 3.155 1.00 66.31 83 GLY A C 1
ATOM 619 O O . GLY A 1 83 ? -23.837 6.608 2.688 1.00 66.31 83 GLY A O 1
ATOM 620 N N . GLN A 1 84 ? -22.386 8.253 3.171 1.00 72.12 84 GLN A N 1
ATOM 621 C CA . GLN A 1 84 ? -21.188 7.502 2.787 1.00 72.12 84 GLN A CA 1
ATOM 622 C C . GLN A 1 84 ? -20.571 6.759 3.990 1.00 72.12 84 GLN A C 1
ATOM 624 O O . GLN A 1 84 ? -20.728 7.198 5.134 1.00 72.12 84 GLN A O 1
ATOM 629 N N . PRO A 1 85 ? -19.859 5.633 3.769 1.00 71.81 85 PRO A N 1
ATOM 630 C CA . PRO A 1 85 ? -19.085 4.977 4.819 1.00 71.81 85 PRO A CA 1
ATOM 631 C C . PRO A 1 85 ? -18.042 5.932 5.407 1.00 71.81 85 PRO A C 1
ATOM 633 O O . PRO A 1 85 ? -17.297 6.574 4.664 1.00 71.81 85 PRO A O 1
ATOM 636 N N . LYS A 1 86 ? -17.979 5.993 6.740 1.00 81.19 86 LYS A N 1
ATOM 637 C CA . LYS A 1 86 ? -17.038 6.845 7.477 1.00 81.19 86 LYS A CA 1
ATOM 638 C C . LYS A 1 86 ? -16.007 6.000 8.191 1.00 81.19 86 LYS A C 1
ATOM 640 O O . LYS A 1 86 ? -16.321 4.917 8.695 1.00 81.19 86 LYS A O 1
ATOM 645 N N . SER A 1 87 ? -14.802 6.534 8.294 1.00 88.94 87 SER A N 1
ATOM 646 C CA . SER A 1 87 ? -13.725 5.892 9.034 1.00 88.94 87 SER A CA 1
ATOM 647 C C . SER A 1 87 ? -12.761 6.908 9.622 1.00 88.94 87 SER A C 1
ATOM 649 O O . SER A 1 87 ? -12.493 7.945 9.020 1.00 88.94 87 SER A O 1
ATOM 651 N N . LEU A 1 88 ? -12.184 6.578 10.771 1.00 91.00 88 LEU A N 1
ATOM 652 C CA . LEU A 1 88 ? -11.010 7.257 11.296 1.00 91.00 88 LEU A CA 1
ATOM 653 C C . LEU A 1 88 ? -9.759 6.581 10.727 1.00 91.00 88 LEU A C 1
ATOM 655 O O . LEU A 1 88 ? -9.539 5.400 10.966 1.00 91.00 88 LEU A O 1
ATOM 659 N N . TRP A 1 89 ? -8.944 7.329 9.997 1.00 89.94 89 TRP A N 1
ATOM 660 C CA . TRP A 1 89 ? -7.637 6.914 9.495 1.00 89.94 89 TRP A CA 1
ATOM 661 C C . TRP A 1 89 ? -6.549 7.562 10.354 1.00 89.94 89 TRP A C 1
ATOM 663 O O . TRP A 1 89 ? -6.592 8.772 10.571 1.00 89.94 89 TRP A O 1
ATOM 673 N N . VAL A 1 90 ? -5.593 6.785 10.860 1.00 87.50 90 VAL A N 1
ATOM 674 C CA . VAL A 1 90 ? -4.537 7.260 11.767 1.00 87.50 90 VAL A CA 1
ATOM 675 C C . VAL A 1 90 ? -3.179 6.786 11.267 1.00 87.50 90 VAL A C 1
ATOM 677 O O . VAL A 1 90 ? -2.962 5.585 11.127 1.00 87.50 90 VAL A O 1
ATOM 680 N N . ARG A 1 91 ? -2.250 7.720 11.058 1.00 85.38 91 ARG A N 1
ATOM 681 C CA . ARG A 1 91 ? -0.825 7.462 10.835 1.00 85.38 91 ARG A CA 1
ATOM 682 C C . ARG A 1 91 ? -0.060 7.712 12.126 1.00 85.38 91 ARG A C 1
ATOM 684 O O . ARG A 1 91 ? -0.231 8.750 12.768 1.00 85.38 91 ARG A O 1
ATOM 691 N N . TYR A 1 92 ? 0.796 6.776 12.498 1.00 86.62 92 TYR A N 1
ATOM 692 C CA . TYR A 1 92 ? 1.511 6.791 13.770 1.00 86.62 92 TYR A CA 1
ATOM 693 C C . TYR A 1 92 ? 2.909 6.189 13.625 1.00 86.62 92 TYR A C 1
ATOM 695 O O . TYR A 1 92 ? 3.219 5.617 12.583 1.00 86.62 92 TYR A O 1
ATOM 703 N N . THR A 1 93 ? 3.753 6.306 14.649 1.00 79.81 93 THR A N 1
ATOM 704 C CA . THR A 1 93 ? 5.023 5.578 14.746 1.00 79.81 93 THR A CA 1
ATOM 705 C C . THR A 1 93 ? 5.156 4.847 16.073 1.00 79.81 93 THR A C 1
ATOM 707 O O . THR A 1 93 ? 4.699 5.338 17.096 1.00 79.81 93 THR A O 1
ATOM 710 N N . VAL A 1 94 ? 5.815 3.692 16.079 1.00 79.56 94 VAL A N 1
ATOM 711 C CA . VAL A 1 94 ? 6.271 2.998 17.295 1.00 79.56 94 VAL A CA 1
ATOM 712 C C . VAL A 1 94 ? 7.769 2.785 17.142 1.00 79.56 94 VAL A C 1
ATOM 714 O O . VAL A 1 94 ? 8.202 2.234 16.137 1.00 79.56 94 VAL A O 1
ATOM 717 N N . GLU A 1 95 ? 8.569 3.322 18.068 1.00 73.94 95 GLU A N 1
ATOM 718 C CA . GLU A 1 95 ? 10.044 3.339 17.962 1.00 73.94 95 GLU A CA 1
ATOM 719 C C . GLU A 1 95 ? 10.563 3.868 16.601 1.00 73.94 95 GLU A C 1
ATOM 721 O O . GLU A 1 95 ? 11.570 3.406 16.071 1.00 73.94 95 GLU A O 1
ATOM 726 N N . GLY A 1 96 ? 9.857 4.836 16.002 1.00 67.00 96 GLY A N 1
ATOM 727 C CA . GLY A 1 96 ? 10.204 5.410 14.693 1.00 67.00 96 GLY A CA 1
ATOM 728 C C . GLY A 1 96 ? 9.728 4.602 13.478 1.00 67.00 96 GLY A C 1
ATOM 729 O O . GLY A 1 96 ? 9.787 5.105 12.357 1.00 67.00 96 GLY A O 1
ATOM 730 N N . VAL A 1 97 ? 9.186 3.398 13.674 1.00 65.44 97 VAL A N 1
ATOM 731 C CA . VAL A 1 97 ? 8.559 2.602 12.610 1.00 65.44 97 VAL A CA 1
ATOM 732 C C . VAL A 1 97 ? 7.147 3.117 12.385 1.00 65.44 97 VAL A C 1
ATOM 734 O O . VAL A 1 97 ? 6.344 3.134 13.313 1.00 65.44 97 VAL A O 1
ATOM 737 N N . ALA A 1 98 ? 6.838 3.560 11.170 1.00 70.25 98 ALA A N 1
ATOM 738 C CA . ALA A 1 98 ? 5.522 4.090 10.845 1.00 70.25 98 ALA A CA 1
ATOM 739 C C . ALA A 1 98 ? 4.480 2.982 10.628 1.00 70.25 98 ALA A C 1
ATOM 741 O O . ALA A 1 98 ? 4.763 1.944 10.030 1.00 70.25 98 ALA A O 1
ATOM 742 N N . GLY A 1 99 ? 3.255 3.247 11.070 1.00 73.12 99 GLY A N 1
ATOM 743 C CA . GLY A 1 99 ? 2.076 2.425 10.841 1.00 73.12 99 GLY A CA 1
ATOM 744 C C . GLY A 1 99 ? 0.881 3.272 10.423 1.00 73.12 99 GLY A C 1
ATOM 745 O O . GLY A 1 99 ? 0.851 4.493 10.608 1.00 73.12 99 GLY A O 1
ATOM 746 N N . VAL A 1 100 ? -0.112 2.600 9.850 1.00 77.25 100 VAL A N 1
ATOM 747 C CA . VAL A 1 100 ? -1.409 3.180 9.504 1.00 77.25 100 VAL A CA 1
ATOM 748 C C . VAL A 1 100 ? -2.497 2.242 10.006 1.00 77.25 100 VAL A C 1
ATOM 750 O O . VAL A 1 100 ? -2.429 1.038 9.776 1.00 77.25 100 VAL A O 1
ATOM 753 N N . ALA A 1 101 ? -3.507 2.793 10.668 1.00 80.19 101 ALA A N 1
ATOM 754 C CA . ALA A 1 101 ? -4.680 2.059 11.122 1.00 80.19 101 ALA A CA 1
ATOM 755 C C . ALA A 1 101 ? -5.956 2.778 10.674 1.00 80.19 101 ALA A C 1
ATOM 757 O O . ALA A 1 101 ? -6.020 4.007 10.675 1.00 80.19 101 ALA A O 1
ATOM 758 N N . THR A 1 102 ? -6.974 2.011 10.281 1.00 84.12 102 THR A N 1
ATOM 759 C CA . THR A 1 102 ? -8.283 2.543 9.881 1.00 84.12 102 THR A CA 1
ATOM 760 C C . THR A 1 102 ? -9.381 1.894 10.711 1.00 84.12 102 THR A C 1
ATOM 762 O O . THR A 1 102 ? -9.431 0.674 10.837 1.00 84.12 102 THR A O 1
ATOM 765 N N . PHE A 1 103 ? -10.276 2.711 11.253 1.00 88.38 103 PHE A N 1
ATOM 766 C CA . PHE A 1 103 ? -11.349 2.292 12.145 1.00 88.38 103 PHE A CA 1
ATOM 767 C C . PHE A 1 103 ? -12.694 2.695 11.539 1.00 88.38 103 PHE A C 1
ATOM 769 O O . PHE A 1 103 ? -12.880 3.880 11.250 1.00 88.38 103 PHE A O 1
ATOM 776 N N . PRO A 1 104 ? -13.635 1.761 11.323 1.00 88.44 104 PRO A N 1
ATOM 777 C CA . PRO A 1 104 ? -14.940 2.091 10.760 1.00 88.44 104 PRO A CA 1
ATOM 778 C C . PRO A 1 104 ? -15.787 2.924 11.733 1.00 88.44 104 PRO A C 1
ATOM 780 O O . PRO A 1 104 ? -15.508 2.995 12.930 1.00 88.44 104 PRO A O 1
ATOM 783 N N . LEU A 1 105 ? -16.857 3.535 11.223 1.00 88.75 105 LEU A N 1
ATOM 784 C CA . LEU A 1 105 ? -17.881 4.183 12.043 1.00 88.75 105 LEU A CA 1
ATOM 785 C C . LEU A 1 105 ? -18.352 3.255 13.177 1.00 88.75 105 LEU A C 1
ATOM 787 O O . LEU A 1 105 ? -18.588 2.066 12.965 1.00 88.75 105 LEU A O 1
ATOM 791 N N . ASN A 1 106 ? -18.516 3.822 14.371 1.00 90.56 106 ASN A N 1
ATOM 792 C CA . ASN A 1 106 ? -18.853 3.160 15.634 1.00 90.56 106 ASN A CA 1
ATOM 793 C C . ASN A 1 106 ? -17.769 2.236 16.211 1.00 90.56 106 ASN A C 1
ATOM 795 O O . ASN A 1 106 ? -17.985 1.657 17.276 1.00 90.56 106 ASN A O 1
ATOM 799 N N . ALA A 1 107 ? -16.598 2.119 15.577 1.00 91.50 107 ALA A N 1
ATOM 800 C CA . ALA A 1 107 ? -15.468 1.444 16.198 1.00 91.50 107 ALA A CA 1
ATOM 801 C C . ALA A 1 107 ? -15.005 2.197 17.451 1.00 91.50 107 ALA A C 1
ATOM 803 O O . ALA A 1 107 ? -15.061 3.427 17.532 1.00 91.50 107 ALA A O 1
ATOM 804 N N . ASN A 1 108 ? -14.516 1.438 18.424 1.00 94.38 108 ASN A N 1
ATOM 805 C CA . ASN A 1 108 ? -13.967 1.970 19.656 1.00 94.38 108 ASN A CA 1
ATOM 806 C C . ASN A 1 108 ? -12.441 2.091 19.523 1.00 94.38 108 ASN A C 1
ATOM 808 O O . ASN A 1 108 ? -11.756 1.074 19.428 1.00 94.38 108 ASN A O 1
ATOM 812 N N . PHE A 1 109 ? -11.916 3.317 19.490 1.00 95.50 109 PHE A N 1
ATOM 813 C CA . PHE A 1 109 ? -10.484 3.594 19.395 1.00 95.50 109 PHE A CA 1
ATOM 814 C C . PHE A 1 109 ? -9.885 3.770 20.795 1.00 95.50 109 PHE A C 1
ATOM 816 O O . PHE A 1 109 ? -10.164 4.753 21.483 1.00 95.50 109 PHE A O 1
ATOM 823 N N . GLN A 1 110 ? -9.054 2.814 21.202 1.00 94.62 110 GLN A N 1
ATOM 824 C CA . GLN A 1 110 ? -8.401 2.749 22.506 1.00 94.62 110 GLN A CA 1
ATOM 825 C C . GLN A 1 110 ? -6.913 3.048 22.348 1.00 94.62 110 GLN A C 1
ATOM 827 O O . GLN A 1 110 ? -6.157 2.201 21.892 1.00 94.62 110 GLN A O 1
ATOM 832 N N . TYR A 1 111 ? -6.448 4.225 22.740 1.00 91.00 111 TYR A N 1
ATOM 833 C CA . TYR A 1 111 ? -5.018 4.521 22.719 1.00 91.00 111 TYR A CA 1
ATOM 834 C C . TYR A 1 111 ? -4.344 4.036 24.017 1.00 91.00 111 TYR A C 1
ATOM 836 O O . TYR A 1 111 ? -4.861 4.336 25.098 1.00 91.00 111 TYR A O 1
ATOM 844 N N . PRO A 1 112 ? -3.195 3.330 23.958 1.00 90.19 112 PRO A N 1
ATOM 845 C CA . PRO A 1 112 ? -2.422 2.969 22.760 1.00 90.19 112 PRO A CA 1
ATOM 846 C C . PRO A 1 112 ? -2.844 1.649 22.081 1.00 90.19 112 PRO A C 1
ATOM 848 O O . PRO A 1 112 ? -2.397 1.376 20.975 1.00 90.19 112 PRO A O 1
ATOM 851 N N . ALA A 1 113 ? -3.695 0.832 22.711 1.00 84.81 113 ALA A N 1
ATOM 852 C CA . ALA A 1 113 ? -3.989 -0.553 22.308 1.00 84.81 113 ALA A CA 1
ATOM 853 C C . ALA A 1 113 ? -4.479 -0.751 20.856 1.00 84.81 113 ALA A C 1
ATOM 855 O O . ALA A 1 113 ? -4.215 -1.784 20.247 1.00 84.81 113 ALA A O 1
ATOM 856 N N . SER A 1 114 ? -5.188 0.223 20.291 1.00 88.06 114 SER A N 1
ATOM 857 C CA . SER A 1 114 ? -5.690 0.213 18.915 1.00 88.06 114 SER A CA 1
ATOM 858 C C . SER A 1 114 ? -4.615 0.522 17.873 1.00 88.06 114 SER A C 1
ATOM 860 O O . SER A 1 114 ? -4.867 0.338 16.688 1.00 88.06 114 SER A O 1
ATOM 862 N N . LEU A 1 115 ? -3.436 0.987 18.287 1.00 87.31 115 LEU A N 1
ATOM 863 C CA . LEU A 1 115 ? -2.295 1.268 17.420 1.00 87.31 115 LEU A CA 1
ATOM 864 C C . LEU A 1 115 ? -1.179 0.254 17.729 1.00 87.31 115 LEU A C 1
ATOM 866 O O . LEU A 1 115 ? -0.258 0.572 18.483 1.00 87.31 115 LEU A O 1
ATOM 870 N N . PRO A 1 116 ? -1.267 -0.983 17.205 1.00 77.06 116 PRO A N 1
ATOM 871 C CA . PRO A 1 116 ? -0.268 -2.012 17.481 1.00 77.06 116 PRO A CA 1
ATOM 872 C C . PRO A 1 116 ? 1.103 -1.609 16.931 1.00 77.06 116 PRO A C 1
ATOM 874 O O . PRO A 1 116 ? 1.186 -0.806 15.996 1.00 77.06 116 PRO A O 1
ATOM 877 N N . GLU A 1 117 ? 2.174 -2.196 17.477 1.00 71.12 117 GLU A N 1
ATOM 878 C CA . GLU A 1 117 ? 3.515 -2.100 16.886 1.00 71.12 117 GLU A CA 1
ATOM 879 C C . GLU A 1 117 ? 3.405 -2.459 15.394 1.00 71.12 117 GLU A C 1
ATOM 881 O O . GLU A 1 117 ? 2.910 -3.545 15.072 1.00 71.12 117 GLU A O 1
ATOM 886 N N . PRO A 1 118 ? 3.755 -1.544 14.468 1.00 68.50 118 PRO A N 1
ATOM 887 C CA . PRO A 1 118 ? 3.661 -1.831 13.049 1.00 68.50 118 PRO A CA 1
ATOM 888 C C . PRO A 1 118 ? 4.519 -3.051 12.752 1.00 68.50 118 PRO A C 1
ATOM 890 O O . PRO A 1 118 ? 5.657 -3.127 13.217 1.00 68.50 118 PRO A O 1
ATOM 893 N N . VAL A 1 119 ? 3.975 -4.006 11.995 1.00 58.56 119 VAL A N 1
ATOM 894 C CA . VAL A 1 119 ? 4.716 -5.217 11.648 1.00 58.56 119 VAL A CA 1
ATOM 895 C C . VAL A 1 119 ? 6.007 -4.797 10.959 1.00 58.56 119 VAL A C 1
ATOM 897 O O . VAL A 1 119 ? 5.989 -4.129 9.921 1.00 58.56 119 VAL A O 1
ATOM 900 N N . GLY A 1 120 ? 7.125 -5.121 11.612 1.00 64.00 120 GLY A N 1
ATOM 901 C CA . GLY A 1 120 ? 8.448 -4.712 11.179 1.00 64.00 120 GLY A CA 1
ATOM 902 C C . GLY A 1 120 ? 8.698 -5.206 9.764 1.00 64.00 120 GLY A C 1
ATOM 903 O O . GLY A 1 120 ? 8.527 -6.387 9.468 1.00 64.00 120 GLY A O 1
ATOM 904 N N . VAL A 1 121 ? 9.091 -4.293 8.884 1.00 74.81 121 VAL A N 1
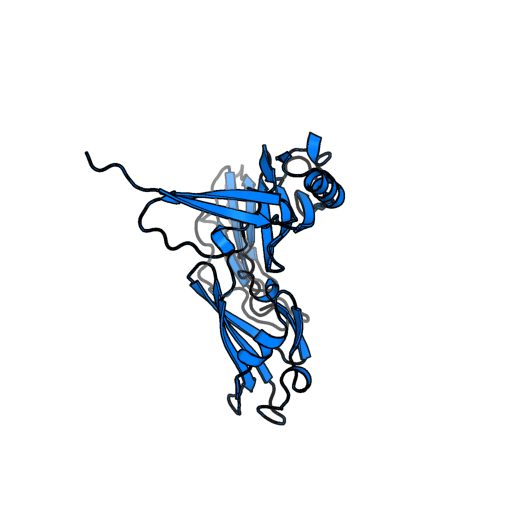ATOM 905 C CA . VAL A 1 121 ? 9.606 -4.672 7.576 1.00 74.81 121 VAL A CA 1
ATOM 906 C C . VAL A 1 121 ? 11.030 -5.169 7.771 1.00 74.81 121 VAL A C 1
ATOM 908 O O . VAL A 1 121 ? 11.909 -4.399 8.156 1.00 74.81 121 VAL A O 1
ATOM 911 N N . GLU A 1 122 ? 11.270 -6.447 7.499 1.00 83.19 122 GLU A N 1
ATOM 912 C CA . GLU A 1 122 ? 12.618 -7.003 7.527 1.00 83.19 122 GLU A CA 1
ATOM 913 C C . GLU A 1 122 ? 13.217 -6.953 6.123 1.00 83.19 122 GLU A C 1
ATOM 915 O O . GLU A 1 122 ? 12.814 -7.712 5.245 1.00 83.19 122 GLU A O 1
ATOM 920 N N . ILE A 1 123 ? 14.205 -6.083 5.898 1.00 89.19 123 ILE A N 1
ATOM 921 C CA . ILE A 1 123 ? 14.985 -6.110 4.655 1.00 89.19 123 ILE A CA 1
ATOM 922 C C . ILE A 1 123 ? 15.859 -7.370 4.657 1.00 89.19 123 ILE A C 1
ATOM 924 O O . ILE A 1 123 ? 16.813 -7.491 5.431 1.00 89.19 123 ILE A O 1
ATOM 928 N N . THR A 1 124 ? 15.563 -8.297 3.751 1.00 92.00 124 THR A N 1
ATOM 929 C CA . THR A 1 124 ? 16.315 -9.546 3.574 1.00 92.00 124 THR A CA 1
ATOM 930 C C . THR A 1 124 ? 17.532 -9.345 2.670 1.00 92.00 124 THR A C 1
ATOM 932 O O . THR A 1 124 ? 18.628 -9.758 3.055 1.00 92.00 124 THR A O 1
ATOM 935 N N . SER A 1 125 ? 17.399 -8.587 1.578 1.00 95.50 125 SER A N 1
ATOM 936 C CA . SER A 1 125 ? 18.501 -8.125 0.719 1.00 95.50 125 SER A CA 1
ATOM 937 C C . SER A 1 125 ? 18.220 -6.739 0.142 1.00 95.50 125 SER A C 1
ATOM 939 O O . SER A 1 125 ? 17.066 -6.330 0.017 1.00 95.50 125 SER A O 1
ATOM 941 N N . ALA A 1 126 ? 19.278 -6.006 -0.209 1.00 96.81 126 ALA A N 1
ATOM 942 C CA . ALA A 1 126 ? 19.155 -4.761 -0.956 1.00 96.81 126 ALA A CA 1
ATOM 943 C C . ALA A 1 126 ? 20.334 -4.584 -1.918 1.00 96.81 126 ALA A C 1
ATOM 945 O O . ALA A 1 126 ? 21.487 -4.586 -1.487 1.00 96.81 126 ALA A O 1
ATOM 946 N N . THR A 1 127 ? 20.041 -4.401 -3.204 1.00 97.75 127 THR A N 1
ATOM 947 C CA . THR A 1 127 ? 21.034 -4.211 -4.268 1.00 97.75 127 THR A CA 1
ATOM 948 C C . THR A 1 127 ? 20.785 -2.904 -5.007 1.00 97.75 127 THR A C 1
ATOM 950 O O . THR A 1 127 ? 19.663 -2.587 -5.393 1.00 97.75 127 THR A O 1
ATOM 953 N N . TYR A 1 128 ? 21.839 -2.125 -5.219 1.00 97.31 128 TYR A N 1
ATOM 954 C CA . TYR A 1 128 ? 21.834 -1.038 -6.187 1.00 97.31 128 TYR A CA 1
ATOM 955 C C . TYR A 1 128 ? 22.412 -1.585 -7.494 1.00 97.31 128 TYR A C 1
ATOM 957 O O . TYR A 1 128 ? 23.592 -1.920 -7.561 1.00 97.31 128 TYR A O 1
ATOM 965 N N . GLU A 1 129 ? 21.559 -1.779 -8.497 1.00 96.50 129 GLU A N 1
ATOM 966 C CA . GLU A 1 129 ? 21.842 -2.620 -9.664 1.00 96.50 129 GLU A CA 1
ATOM 967 C C . GLU A 1 129 ? 21.484 -1.940 -10.986 1.00 96.50 129 GLU A C 1
ATOM 969 O O . GLU A 1 129 ? 20.539 -1.150 -11.069 1.00 96.50 129 GLU A O 1
ATOM 974 N N . ALA A 1 130 ? 22.233 -2.277 -12.033 1.00 93.69 130 ALA A N 1
ATOM 975 C CA . ALA A 1 130 ? 21.898 -1.935 -13.405 1.00 93.69 130 ALA A CA 1
ATOM 976 C C . ALA A 1 130 ? 20.659 -2.722 -13.854 1.00 93.69 130 ALA A C 1
ATOM 978 O O . ALA A 1 130 ? 20.555 -3.928 -13.626 1.00 93.69 130 ALA A O 1
ATOM 979 N N . ILE A 1 131 ? 19.714 -2.053 -14.516 1.00 88.94 131 ILE A N 1
ATOM 980 C CA . ILE A 1 131 ? 18.449 -2.671 -14.952 1.00 88.94 131 ILE A CA 1
ATOM 981 C C . ILE A 1 131 ? 18.685 -3.791 -15.980 1.00 88.94 131 ILE A C 1
ATOM 983 O O . ILE A 1 131 ? 17.905 -4.740 -16.037 1.00 88.94 131 ILE A O 1
ATOM 987 N N . ASP A 1 132 ? 19.751 -3.681 -16.769 1.00 85.81 132 ASP A N 1
ATOM 988 C CA . ASP A 1 132 ? 20.180 -4.640 -17.791 1.00 85.81 132 ASP A CA 1
ATOM 989 C C . ASP A 1 132 ? 21.134 -5.727 -17.263 1.00 85.81 132 ASP A C 1
ATOM 991 O O . ASP A 1 132 ? 21.567 -6.586 -18.028 1.00 85.81 132 ASP A O 1
ATOM 995 N N . GLY A 1 133 ? 21.450 -5.714 -15.964 1.00 90.69 133 GLY A N 1
ATOM 996 C CA . GLY A 1 133 ? 22.335 -6.693 -15.334 1.00 90.69 133 GLY A CA 1
ATOM 997 C C . GLY A 1 133 ? 23.832 -6.430 -15.524 1.00 90.69 133 GLY A C 1
ATOM 998 O O . GLY A 1 133 ? 24.629 -7.286 -15.150 1.00 90.69 133 GLY A O 1
ATOM 999 N N . ALA A 1 134 ? 24.235 -5.267 -16.053 1.00 91.81 134 ALA A N 1
ATOM 1000 C CA . ALA A 1 134 ? 25.646 -4.927 -16.272 1.00 91.81 134 ALA A CA 1
ATOM 1001 C C . ALA A 1 134 ? 26.497 -4.863 -14.984 1.00 91.81 134 ALA A C 1
ATOM 1003 O O . ALA A 1 134 ? 27.716 -5.008 -15.041 1.00 91.81 134 ALA A O 1
ATOM 1004 N N . GLY A 1 135 ? 25.872 -4.664 -13.821 1.00 94.19 135 GLY A N 1
ATOM 1005 C CA . GLY A 1 135 ? 26.561 -4.635 -12.533 1.00 94.19 135 GLY A CA 1
ATOM 1006 C C . GLY A 1 135 ? 25.619 -4.402 -11.354 1.00 94.19 135 GLY A C 1
ATOM 1007 O O . GLY A 1 135 ? 24.474 -3.975 -11.522 1.00 94.19 135 GLY A O 1
ATOM 1008 N N . SER A 1 136 ? 26.101 -4.689 -10.144 1.00 96.25 136 SER A N 1
ATOM 1009 C CA . SER A 1 136 ? 25.339 -4.526 -8.902 1.00 96.25 136 SER A CA 1
ATOM 1010 C C . SER A 1 136 ? 26.242 -4.270 -7.700 1.00 96.25 136 SER A C 1
ATOM 1012 O O . SER A 1 136 ? 27.358 -4.781 -7.640 1.00 96.25 136 SER A O 1
ATOM 1014 N N . LEU A 1 137 ? 25.715 -3.560 -6.709 1.00 96.69 137 LEU A N 1
ATOM 1015 C CA . LEU A 1 137 ? 26.340 -3.305 -5.416 1.00 96.69 137 LEU A CA 1
ATOM 1016 C C . LEU A 1 137 ? 25.384 -3.728 -4.295 1.00 96.69 137 LEU A C 1
ATOM 1018 O O . LEU A 1 137 ? 24.235 -3.287 -4.278 1.00 96.69 137 LEU A O 1
ATOM 1022 N N . ASP A 1 138 ? 25.847 -4.544 -3.346 1.00 96.75 138 ASP A N 1
ATOM 1023 C CA . ASP A 1 138 ? 25.096 -4.803 -2.110 1.00 96.75 138 ASP A CA 1
ATOM 1024 C C . ASP A 1 138 ? 25.106 -3.542 -1.239 1.00 96.75 138 ASP A C 1
ATOM 1026 O O . ASP A 1 138 ? 26.160 -3.008 -0.884 1.00 96.75 138 ASP A O 1
ATOM 1030 N N . VAL A 1 139 ? 23.913 -3.057 -0.906 1.00 96.69 139 VAL A N 1
ATOM 1031 C CA . VAL A 1 139 ? 23.712 -1.838 -0.122 1.00 96.69 139 VAL A CA 1
ATOM 1032 C C . VAL A 1 139 ? 22.942 -2.091 1.171 1.00 96.69 139 VAL A C 1
ATOM 1034 O O . VAL A 1 139 ? 22.620 -1.135 1.876 1.00 96.69 139 VAL A O 1
ATOM 1037 N N . LYS A 1 140 ? 22.673 -3.349 1.552 1.00 94.19 140 LYS A N 1
ATOM 1038 C CA . LYS A 1 140 ? 21.894 -3.670 2.763 1.00 94.19 140 LYS A CA 1
ATOM 1039 C C . LYS A 1 140 ? 22.537 -3.092 4.022 1.00 94.19 140 LYS A C 1
ATOM 1041 O O . LYS A 1 140 ? 21.871 -2.411 4.801 1.00 94.19 140 LYS A O 1
ATOM 1046 N N . ALA A 1 141 ? 23.840 -3.315 4.202 1.00 88.94 141 ALA A N 1
ATOM 1047 C CA . ALA A 1 141 ? 24.575 -2.780 5.349 1.00 88.94 141 ALA A CA 1
ATOM 1048 C C . ALA A 1 141 ? 24.558 -1.243 5.361 1.00 88.94 141 ALA A C 1
ATOM 1050 O O . ALA A 1 141 ? 24.353 -0.633 6.409 1.00 88.94 141 ALA A O 1
ATOM 1051 N N . ARG A 1 142 ? 24.700 -0.616 4.184 1.00 91.12 142 ARG A N 1
ATOM 1052 C CA . ARG A 1 142 ? 24.636 0.841 4.020 1.00 91.12 142 ARG A CA 1
ATOM 1053 C C . ARG A 1 142 ? 23.266 1.391 4.409 1.00 91.12 142 ARG A C 1
ATOM 1055 O O . ARG A 1 142 ? 23.216 2.362 5.157 1.00 91.12 142 ARG A O 1
ATOM 1062 N N . LEU A 1 143 ? 22.177 0.756 3.973 1.00 87.56 143 LEU A N 1
ATOM 1063 C CA . LEU A 1 143 ? 20.817 1.128 4.372 1.00 87.56 143 LEU A CA 1
ATOM 1064 C C . LEU A 1 143 ? 20.628 1.059 5.896 1.00 87.56 143 LEU A C 1
ATOM 1066 O O . LEU A 1 143 ? 20.008 1.945 6.477 1.00 87.56 143 LEU A O 1
ATOM 1070 N N . GLY A 1 144 ? 21.235 0.066 6.554 1.00 79.31 144 GLY A N 1
ATOM 1071 C CA . GLY A 1 144 ? 21.229 -0.056 8.014 1.00 79.31 144 GLY A CA 1
ATOM 1072 C C . GLY A 1 144 ? 21.907 1.106 8.755 1.00 79.31 144 GLY A C 1
ATOM 1073 O O . GLY A 1 144 ? 21.559 1.378 9.901 1.00 79.31 144 GLY A O 1
ATOM 1074 N N . THR A 1 145 ? 22.829 1.836 8.113 1.00 81.94 145 THR A N 1
ATOM 1075 C CA . THR A 1 145 ? 23.521 2.979 8.744 1.00 81.94 145 THR A CA 1
ATOM 1076 C C . THR A 1 145 ? 22.645 4.221 8.911 1.00 81.94 145 THR A C 1
ATOM 1078 O O . THR A 1 145 ? 22.960 5.066 9.745 1.00 81.94 145 THR A O 1
ATOM 1081 N N . PHE A 1 146 ? 21.535 4.331 8.171 1.00 77.06 146 PHE A N 1
ATOM 1082 C CA . PHE A 1 146 ? 20.606 5.463 8.286 1.00 77.06 146 PHE A CA 1
ATOM 1083 C C . PHE A 1 146 ? 19.656 5.348 9.491 1.00 77.06 146 PHE A C 1
ATOM 1085 O O . PHE A 1 146 ? 18.922 6.291 9.779 1.00 77.06 146 PHE A O 1
ATOM 1092 N N . GLY A 1 147 ? 19.676 4.223 10.215 1.00 66.56 147 GLY A N 1
ATOM 1093 C CA . GLY A 1 147 ? 18.814 3.988 11.372 1.00 66.56 147 GLY A CA 1
ATOM 1094 C C . GLY A 1 147 ? 17.370 3.646 10.993 1.00 66.56 147 GLY A C 1
ATOM 1095 O O . GLY A 1 147 ? 17.103 3.075 9.936 1.00 66.56 147 GLY A O 1
ATOM 1096 N N . GLN A 1 148 ? 16.431 3.958 11.888 1.00 65.69 148 GLN A N 1
ATOM 1097 C CA . GLN A 1 148 ? 14.995 3.748 11.674 1.00 65.69 148 GLN A CA 1
ATOM 1098 C C . GLN A 1 148 ? 14.353 5.035 11.143 1.00 65.69 148 GLN A C 1
ATOM 1100 O O . GLN A 1 148 ? 14.654 6.111 11.649 1.00 65.69 148 GLN A O 1
ATOM 1105 N N . GLY A 1 149 ? 13.454 4.926 10.159 1.00 67.56 149 GLY A N 1
ATOM 1106 C CA . GLY A 1 149 ? 12.690 6.074 9.652 1.00 67.56 149 GLY A CA 1
ATOM 1107 C C . GLY A 1 149 ? 13.535 7.106 8.893 1.00 67.56 149 GLY A C 1
ATOM 1108 O O . GLY A 1 149 ? 13.815 8.176 9.426 1.00 67.56 149 GLY A O 1
ATOM 1109 N N . TYR A 1 150 ? 13.923 6.822 7.646 1.00 73.44 150 TYR A N 1
ATOM 1110 C CA . TYR A 1 150 ? 14.780 7.710 6.845 1.00 73.44 150 TYR A CA 1
ATOM 1111 C C . TYR A 1 150 ? 14.247 7.936 5.431 1.00 73.44 150 TYR A C 1
ATOM 1113 O O . TYR A 1 150 ? 13.530 7.100 4.882 1.00 73.44 150 TYR A O 1
ATOM 1121 N N . THR A 1 151 ? 14.678 9.038 4.817 1.00 81.38 151 THR A N 1
ATOM 1122 C CA . THR A 1 151 ? 14.474 9.321 3.394 1.00 81.38 151 THR A CA 1
ATOM 1123 C C . THR A 1 151 ? 15.825 9.552 2.731 1.00 81.38 151 THR A C 1
ATOM 1125 O O . THR A 1 151 ? 16.608 10.385 3.181 1.00 81.38 151 THR A O 1
ATOM 1128 N N . ILE A 1 152 ? 16.094 8.819 1.654 1.00 88.25 152 ILE A N 1
ATOM 1129 C CA . ILE A 1 152 ? 17.309 8.942 0.844 1.00 88.25 152 ILE A CA 1
ATOM 1130 C C . ILE A 1 152 ? 16.944 9.183 -0.617 1.00 88.25 152 ILE A C 1
ATOM 1132 O O . ILE A 1 152 ? 15.872 8.789 -1.065 1.00 88.25 152 ILE A O 1
ATOM 1136 N N . THR A 1 153 ? 17.847 9.793 -1.379 1.00 94.88 153 THR A N 1
ATOM 1137 C CA . THR A 1 153 ? 17.773 9.757 -2.845 1.00 94.88 153 THR A CA 1
ATOM 1138 C C . THR A 1 153 ? 18.535 8.532 -3.339 1.00 94.88 153 THR A C 1
ATOM 1140 O O . THR A 1 153 ? 19.667 8.305 -2.930 1.00 94.88 153 THR A O 1
ATOM 1143 N N . VAL A 1 154 ? 17.940 7.726 -4.214 1.00 96.00 154 VAL A N 1
ATOM 1144 C CA . VAL A 1 154 ? 18.599 6.542 -4.787 1.00 96.00 154 VAL A CA 1
ATOM 1145 C C . VAL A 1 154 ? 19.619 6.989 -5.833 1.00 96.00 154 VAL A C 1
ATOM 1147 O O . VAL A 1 154 ? 19.241 7.274 -6.963 1.00 96.00 154 VAL A O 1
ATOM 1150 N N . ASN A 1 155 ? 20.899 7.095 -5.472 1.00 93.50 155 ASN A N 1
ATOM 1151 C CA . ASN A 1 155 ? 21.968 7.480 -6.400 1.00 93.50 155 ASN A CA 1
ATOM 1152 C C . ASN A 1 155 ? 23.362 7.020 -5.926 1.00 93.50 155 ASN A C 1
ATOM 1154 O O . ASN A 1 155 ? 23.540 6.532 -4.804 1.00 93.50 155 ASN A O 1
ATOM 1158 N N . ASN A 1 156 ? 24.369 7.240 -6.776 1.00 92.12 156 ASN A N 1
ATOM 1159 C CA . ASN A 1 156 ? 25.770 6.908 -6.495 1.00 92.12 156 ASN A CA 1
ATOM 1160 C C . ASN A 1 156 ? 26.319 7.632 -5.251 1.00 92.12 156 ASN A C 1
ATOM 1162 O O . ASN A 1 156 ? 27.111 7.057 -4.514 1.00 92.12 156 ASN A O 1
ATOM 1166 N N . GLY A 1 157 ? 25.893 8.870 -4.979 1.00 91.12 157 GLY A N 1
ATOM 1167 C CA . GLY A 1 157 ? 26.341 9.628 -3.804 1.00 91.12 157 GLY A CA 1
ATOM 1168 C C . GLY A 1 157 ? 25.869 9.015 -2.481 1.00 91.12 157 GLY A C 1
ATOM 1169 O O . GLY A 1 157 ? 26.602 9.005 -1.494 1.00 91.12 157 GLY A O 1
ATOM 1170 N N . THR A 1 158 ? 24.666 8.444 -2.462 1.00 89.56 158 THR A N 1
ATOM 1171 C CA . THR A 1 158 ? 24.103 7.772 -1.287 1.00 89.56 158 THR A CA 1
ATOM 1172 C C . THR A 1 158 ? 24.758 6.413 -1.031 1.00 89.56 158 THR A C 1
ATOM 1174 O O . THR A 1 158 ? 25.071 6.088 0.125 1.00 89.56 158 THR A O 1
ATOM 1177 N N . PHE A 1 159 ? 25.004 5.637 -2.092 1.00 92.44 159 PHE A N 1
ATOM 1178 C CA . PHE A 1 159 ? 25.549 4.276 -1.999 1.00 92.44 159 PHE A CA 1
ATOM 1179 C C . PHE A 1 159 ? 27.073 4.180 -2.155 1.00 92.44 159 PHE A C 1
ATOM 1181 O O . PHE A 1 159 ? 27.645 3.124 -1.910 1.00 92.44 159 PHE A O 1
ATOM 1188 N N . GLY A 1 160 ? 27.742 5.288 -2.475 1.00 83.62 160 GLY A N 1
ATOM 1189 C CA . GLY A 1 160 ? 29.196 5.450 -2.446 1.00 83.62 160 GLY A CA 1
ATOM 1190 C C . GLY A 1 160 ? 29.913 5.184 -3.772 1.00 83.62 160 GLY A C 1
ATOM 1191 O O . GLY A 1 160 ? 30.931 5.818 -4.027 1.00 83.62 160 GLY A O 1
ATOM 1192 N N . THR A 1 161 ? 29.403 4.296 -4.627 1.00 89.19 161 THR A N 1
ATOM 1193 C CA . THR A 1 161 ? 29.997 4.018 -5.945 1.00 89.19 161 THR A CA 1
ATOM 1194 C C . THR A 1 161 ? 28.930 3.783 -7.004 1.00 89.19 161 THR A C 1
ATOM 1196 O O . THR A 1 161 ? 27.787 3.447 -6.689 1.00 89.19 161 THR A O 1
ATOM 1199 N N . ASP A 1 162 ? 29.319 3.952 -8.266 1.00 92.00 162 ASP A N 1
ATOM 1200 C CA . ASP A 1 162 ? 28.522 3.514 -9.404 1.00 92.00 162 ASP A CA 1
ATOM 1201 C C . ASP A 1 162 ? 28.729 2.001 -9.619 1.00 92.00 162 ASP A C 1
ATOM 1203 O O . ASP A 1 162 ? 29.864 1.591 -9.875 1.00 92.00 162 ASP A O 1
ATOM 1207 N N . PRO A 1 163 ? 27.691 1.154 -9.493 1.00 94.00 163 PRO A N 1
ATOM 1208 C CA . PRO A 1 163 ? 27.798 -0.273 -9.784 1.00 94.00 163 PRO A CA 1
ATOM 1209 C C . PRO A 1 163 ? 27.930 -0.572 -11.284 1.00 94.00 163 PRO A C 1
ATOM 1211 O O . PRO A 1 163 ? 28.363 -1.667 -11.633 1.00 94.00 163 PRO A O 1
ATOM 1214 N N . ALA A 1 164 ? 27.527 0.356 -12.161 1.00 93.81 164 ALA A N 1
ATOM 1215 C CA . ALA A 1 164 ? 27.571 0.199 -13.612 1.00 93.81 164 ALA A CA 1
ATOM 1216 C C . ALA A 1 164 ? 27.505 1.574 -14.303 1.00 93.81 164 ALA A C 1
ATOM 1218 O O . ALA A 1 164 ? 26.429 2.162 -14.479 1.00 93.81 164 ALA A O 1
ATOM 1219 N N . PHE A 1 165 ? 28.673 2.085 -14.696 1.00 91.56 165 PHE A N 1
ATOM 1220 C CA . PHE A 1 165 ? 28.822 3.382 -15.359 1.00 91.56 165 PHE A CA 1
ATOM 1221 C C . PHE A 1 165 ? 28.024 3.446 -16.671 1.00 91.56 165 PHE A C 1
ATOM 1223 O O . PHE A 1 165 ? 28.016 2.483 -17.420 1.00 91.56 165 PHE A O 1
ATOM 1230 N N . GLU A 1 166 ? 27.345 4.567 -16.940 1.00 91.06 166 GLU A N 1
ATOM 1231 C CA . GLU A 1 166 ? 26.460 4.788 -18.110 1.00 91.06 166 GLU A CA 1
ATOM 1232 C C . GLU A 1 166 ? 25.212 3.889 -18.218 1.00 91.06 166 GLU A C 1
ATOM 1234 O O . GLU A 1 166 ? 24.333 4.150 -19.043 1.00 91.06 166 GLU A O 1
ATOM 1239 N N . HIS A 1 167 ? 25.045 2.907 -17.332 1.00 92.31 167 HIS A N 1
ATOM 1240 C CA . HIS A 1 167 ? 23.841 2.084 -17.278 1.00 92.31 167 HIS A CA 1
ATOM 1241 C C . HIS A 1 167 ? 22.773 2.710 -16.373 1.00 92.31 167 HIS A C 1
ATOM 1243 O O . HIS A 1 167 ? 23.068 3.315 -15.335 1.00 92.31 167 HIS A O 1
ATOM 1249 N N . ARG A 1 168 ? 21.499 2.536 -16.756 1.00 90.69 168 ARG A N 1
ATOM 1250 C CA . ARG A 1 168 ? 20.354 2.922 -15.917 1.00 90.69 168 ARG A CA 1
ATOM 1251 C C . ARG A 1 168 ? 20.280 2.000 -14.709 1.00 90.69 168 ARG A C 1
ATOM 1253 O O . ARG A 1 168 ? 20.190 0.783 -14.880 1.00 90.69 168 ARG A O 1
ATOM 1260 N N . LYS A 1 169 ? 20.244 2.578 -13.510 1.00 93.56 169 LYS A N 1
ATOM 1261 C CA . LYS A 1 169 ? 20.243 1.815 -12.261 1.00 93.56 169 LYS A CA 1
ATOM 1262 C C . LYS A 1 169 ? 18.917 1.901 -11.515 1.00 93.56 169 LYS A C 1
ATOM 1264 O O . LYS A 1 169 ? 18.040 2.722 -11.807 1.00 93.56 169 LYS A O 1
ATOM 1269 N N . ARG A 1 170 ? 18.769 1.019 -10.534 1.00 96.00 170 ARG A N 1
ATOM 1270 C CA . ARG A 1 170 ? 17.676 1.001 -9.563 1.00 96.00 170 ARG A CA 1
ATOM 1271 C C . ARG A 1 170 ? 18.164 0.441 -8.234 1.00 96.00 170 ARG A C 1
ATOM 1273 O O . ARG A 1 170 ? 19.106 -0.341 -8.191 1.00 96.00 170 ARG A O 1
ATOM 1280 N N . LEU A 1 171 ? 17.480 0.802 -7.161 1.00 97.12 171 LEU A N 1
ATOM 1281 C CA . LEU A 1 171 ? 17.551 0.084 -5.898 1.00 97.12 171 LEU A CA 1
ATOM 1282 C C . LEU A 1 171 ? 16.497 -1.026 -5.911 1.00 97.12 171 LEU A C 1
ATOM 1284 O O . LEU A 1 171 ? 15.313 -0.753 -6.105 1.00 97.12 171 LEU A O 1
ATOM 1288 N N . ARG A 1 172 ? 16.918 -2.267 -5.696 1.00 96.38 172 ARG A N 1
ATOM 1289 C CA . ARG A 1 172 ? 16.060 -3.414 -5.414 1.00 96.38 172 ARG A CA 1
ATOM 1290 C C . ARG A 1 172 ? 16.151 -3.731 -3.925 1.00 96.38 172 ARG A C 1
ATOM 1292 O O . ARG A 1 172 ? 17.243 -3.792 -3.373 1.00 96.38 172 ARG A O 1
ATOM 1299 N N . ILE A 1 173 ? 15.009 -3.940 -3.282 1.00 95.81 173 ILE A N 1
ATOM 1300 C CA . ILE A 1 173 ? 14.907 -4.347 -1.879 1.00 95.81 173 ILE A CA 1
ATOM 1301 C C . ILE A 1 173 ? 14.004 -5.571 -1.820 1.00 95.81 173 ILE A C 1
ATOM 1303 O O . ILE A 1 173 ? 12.827 -5.476 -2.165 1.00 95.81 173 ILE A O 1
ATOM 1307 N N . ASP A 1 174 ? 14.529 -6.695 -1.352 1.00 93.88 174 ASP A N 1
ATOM 1308 C CA . ASP A 1 174 ? 13.739 -7.872 -1.008 1.00 93.88 174 ASP A CA 1
ATOM 1309 C C . ASP A 1 174 ? 13.482 -7.836 0.499 1.00 93.88 174 ASP A C 1
ATOM 1311 O O . ASP A 1 174 ? 14.412 -7.688 1.300 1.00 93.88 174 ASP A O 1
ATOM 1315 N N . TYR A 1 175 ? 12.227 -7.957 0.915 1.00 90.06 175 TYR A N 1
ATOM 1316 C CA . TYR A 1 175 ? 11.843 -7.793 2.314 1.00 90.06 175 TYR A CA 1
ATOM 1317 C C . TYR A 1 175 ? 10.719 -8.738 2.725 1.00 90.06 175 TYR A C 1
ATOM 1319 O O . TYR A 1 175 ? 9.925 -9.176 1.897 1.00 90.06 175 TYR A O 1
ATOM 1327 N N . ILE A 1 176 ? 10.644 -9.046 4.018 1.00 81.12 176 ILE A N 1
ATOM 1328 C CA . ILE A 1 176 ? 9.523 -9.769 4.617 1.00 81.12 176 ILE A CA 1
ATOM 1329 C C . ILE A 1 176 ? 8.617 -8.754 5.304 1.00 81.12 176 ILE A C 1
ATOM 1331 O O . ILE A 1 176 ? 9.071 -7.911 6.079 1.00 81.12 176 ILE A O 1
ATOM 1335 N N . ARG A 1 177 ? 7.320 -8.853 5.019 1.00 75.19 177 ARG A N 1
ATOM 1336 C CA . ARG A 1 177 ? 6.264 -8.095 5.688 1.00 75.19 177 ARG A CA 1
ATOM 1337 C C . ARG A 1 177 ? 5.069 -9.011 5.906 1.00 75.19 177 ARG A C 1
ATOM 1339 O O . ARG A 1 177 ? 4.668 -9.718 4.983 1.00 75.19 177 ARG A O 1
ATOM 1346 N N . ASP A 1 178 ? 4.550 -9.042 7.131 1.00 71.50 178 ASP A N 1
ATOM 1347 C CA . ASP A 1 178 ? 3.439 -9.924 7.523 1.00 71.50 178 ASP A CA 1
ATOM 1348 C C . ASP A 1 178 ? 3.706 -11.410 7.204 1.00 71.50 178 ASP A C 1
ATOM 1350 O O . ASP A 1 178 ? 2.828 -12.157 6.772 1.00 71.50 178 ASP A O 1
ATOM 1354 N N . GLY A 1 179 ? 4.966 -11.835 7.367 1.00 70.75 179 GLY A N 1
ATOM 1355 C CA . GLY A 1 179 ? 5.424 -13.194 7.057 1.00 70.75 179 GLY A CA 1
ATOM 1356 C C . GLY A 1 179 ? 5.471 -13.531 5.561 1.00 70.75 179 GLY A C 1
ATOM 1357 O O . GLY A 1 179 ? 5.752 -14.675 5.208 1.00 70.75 179 GLY A O 1
ATOM 1358 N N . LYS A 1 180 ? 5.210 -12.562 4.675 1.00 73.69 180 LYS A N 1
ATOM 1359 C CA . LYS A 1 180 ? 5.235 -12.734 3.219 1.00 73.69 180 LYS A CA 1
ATOM 1360 C C . LYS A 1 180 ? 6.447 -12.028 2.606 1.00 73.69 180 LYS A C 1
ATOM 1362 O O . LYS A 1 180 ? 6.763 -10.911 3.021 1.00 73.69 180 LYS A O 1
ATOM 1367 N N . PRO A 1 181 ? 7.121 -12.650 1.626 1.00 82.56 181 PRO A N 1
ATOM 1368 C CA . PRO A 1 181 ? 8.203 -12.010 0.896 1.00 82.56 181 PRO A CA 1
ATOM 1369 C C . PRO A 1 181 ? 7.654 -11.017 -0.135 1.00 82.56 181 PRO A C 1
ATOM 1371 O O . PRO A 1 181 ? 6.670 -11.291 -0.824 1.00 82.56 181 PRO A O 1
ATOM 1374 N N . TRP A 1 182 ? 8.338 -9.890 -0.273 1.00 85.69 182 TRP A N 1
ATOM 1375 C CA . TRP A 1 182 ? 8.027 -8.813 -1.203 1.00 85.69 182 TRP A CA 1
ATOM 1376 C C . TRP A 1 182 ? 9.302 -8.274 -1.847 1.00 85.69 182 TRP A C 1
ATOM 1378 O O . TRP A 1 182 ? 10.399 -8.408 -1.306 1.00 85.69 182 TRP A O 1
ATOM 1388 N N . VAL A 1 183 ? 9.141 -7.613 -2.994 1.00 89.94 183 VAL A N 1
ATOM 1389 C CA . VAL A 1 183 ? 10.221 -6.909 -3.692 1.00 89.94 183 VAL A CA 1
ATOM 1390 C C . VAL A 1 183 ? 9.781 -5.477 -3.958 1.00 89.94 183 VAL A C 1
ATOM 1392 O O . VAL A 1 183 ? 8.694 -5.245 -4.484 1.00 89.94 183 VAL A O 1
ATOM 1395 N N . LYS A 1 184 ? 10.633 -4.509 -3.621 1.00 90.69 184 LYS A N 1
ATOM 1396 C CA . LYS A 1 184 ? 10.482 -3.104 -4.003 1.00 90.69 184 LYS A CA 1
ATOM 1397 C C . LYS A 1 184 ? 11.587 -2.735 -4.979 1.00 90.69 184 LYS A C 1
ATOM 1399 O O . LYS A 1 184 ? 12.760 -2.970 -4.705 1.00 90.69 184 LYS A O 1
ATOM 1404 N N . LEU A 1 185 ? 11.205 -2.124 -6.094 1.00 93.00 185 LEU A N 1
ATOM 1405 C CA . LEU A 1 185 ? 12.128 -1.505 -7.037 1.00 93.00 185 LEU A CA 1
ATOM 1406 C C . LEU A 1 185 ? 11.960 0.012 -6.945 1.00 93.00 185 LEU A C 1
ATOM 1408 O O . LEU A 1 185 ? 10.839 0.516 -6.992 1.00 93.00 185 LEU A O 1
ATOM 1412 N N . VAL A 1 186 ? 13.065 0.736 -6.803 1.00 92.62 186 VAL A N 1
ATOM 1413 C CA . VAL A 1 186 ? 13.091 2.198 -6.727 1.00 92.62 186 VAL A CA 1
ATOM 1414 C C . VAL A 1 186 ? 14.041 2.720 -7.791 1.00 92.62 186 VAL A C 1
ATOM 1416 O O . VAL A 1 186 ? 15.201 2.315 -7.867 1.00 92.62 186 VAL A O 1
ATOM 1419 N N . LYS A 1 187 ? 13.542 3.610 -8.645 1.00 93.38 187 LYS A N 1
ATOM 1420 C CA . LYS A 1 187 ? 14.305 4.170 -9.761 1.00 93.38 187 LYS A CA 1
ATOM 1421 C C . LYS A 1 187 ? 15.444 5.061 -9.252 1.00 93.38 187 LYS A C 1
ATOM 1423 O O . LYS A 1 187 ? 15.281 5.788 -8.272 1.00 93.38 187 LYS A O 1
ATOM 1428 N N . GLU A 1 188 ? 16.575 5.051 -9.950 1.00 91.88 188 GLU A N 1
ATOM 1429 C CA . GLU A 1 188 ? 17.647 6.019 -9.706 1.00 91.88 188 GLU A CA 1
ATOM 1430 C C . GLU A 1 188 ? 17.137 7.472 -9.803 1.00 91.88 188 GLU A C 1
ATOM 1432 O O . GLU A 1 188 ? 16.263 7.800 -10.611 1.00 91.88 188 GLU A O 1
ATOM 1437 N N . ASN A 1 189 ? 17.695 8.338 -8.958 1.00 92.00 189 ASN A N 1
ATOM 1438 C CA . ASN A 1 189 ? 17.340 9.743 -8.764 1.00 92.00 189 ASN A CA 1
ATOM 1439 C C . ASN A 1 189 ? 15.906 9.980 -8.264 1.00 92.00 189 ASN A C 1
ATOM 1441 O O . ASN A 1 189 ? 15.354 11.062 -8.455 1.00 92.00 189 ASN A O 1
ATOM 1445 N N . THR A 1 190 ? 15.308 8.989 -7.599 1.00 87.94 190 THR A N 1
ATOM 1446 C CA . THR A 1 190 ? 14.039 9.151 -6.874 1.00 87.94 190 THR A CA 1
ATOM 1447 C C . THR A 1 190 ? 14.230 8.922 -5.379 1.00 87.94 190 THR A C 1
ATOM 1449 O O . THR A 1 190 ? 15.218 8.316 -4.953 1.00 87.94 190 THR A O 1
ATOM 1452 N N . SER A 1 191 ? 13.317 9.461 -4.574 1.00 84.94 191 SER A N 1
ATOM 1453 C CA . SER A 1 191 ? 13.361 9.288 -3.125 1.00 84.94 191 SER A CA 1
ATOM 1454 C C . SER A 1 191 ? 12.899 7.888 -2.731 1.00 84.94 191 SER A C 1
ATOM 1456 O O . SER A 1 191 ? 11.909 7.391 -3.259 1.00 84.94 191 SER A O 1
ATOM 1458 N N . PHE A 1 192 ? 13.593 7.294 -1.766 1.00 88.62 192 PHE A N 1
ATOM 1459 C CA . PHE A 1 192 ? 13.154 6.119 -1.025 1.00 88.62 192 PHE A CA 1
ATOM 1460 C C . PHE A 1 192 ? 12.988 6.493 0.448 1.00 88.62 192 PHE A C 1
ATOM 1462 O O . PHE A 1 192 ? 13.913 7.027 1.061 1.00 88.62 192 PHE A O 1
ATOM 1469 N N . THR A 1 193 ? 11.822 6.200 1.012 1.00 83.12 193 THR A N 1
ATOM 1470 C CA . THR A 1 193 ? 11.450 6.484 2.398 1.00 83.12 193 THR A CA 1
ATOM 1471 C C . THR A 1 193 ? 11.203 5.182 3.149 1.00 83.12 193 THR A C 1
ATOM 1473 O O . THR A 1 193 ? 10.178 4.530 2.966 1.00 83.12 193 THR A O 1
ATOM 1476 N N . TYR A 1 194 ? 12.110 4.804 4.041 1.00 81.94 194 TYR A N 1
ATOM 1477 C CA . TYR A 1 194 ? 11.951 3.636 4.903 1.00 81.94 194 TYR A CA 1
ATOM 1478 C C . TYR A 1 194 ? 11.217 4.007 6.206 1.00 81.94 194 TYR A C 1
ATOM 1480 O O . TYR A 1 194 ? 11.537 5.041 6.792 1.00 81.94 194 TYR A O 1
ATOM 1488 N N . PRO A 1 195 ? 10.273 3.185 6.711 1.00 75.44 195 PRO A N 1
ATOM 1489 C CA . PRO A 1 195 ? 9.737 1.954 6.114 1.00 75.44 195 PRO A CA 1
ATOM 1490 C C . PRO A 1 195 ? 8.549 2.195 5.162 1.00 75.44 195 PRO A C 1
ATOM 1492 O O . PRO A 1 195 ? 7.996 1.235 4.633 1.00 75.44 195 PRO A O 1
ATOM 1495 N N . ASN A 1 196 ? 8.131 3.450 4.963 1.00 75.94 196 ASN A N 1
ATOM 1496 C CA . ASN A 1 196 ? 6.879 3.807 4.278 1.00 75.94 196 ASN A CA 1
ATOM 1497 C C . ASN A 1 196 ? 6.765 3.248 2.856 1.00 75.94 196 ASN A C 1
ATOM 1499 O O . ASN A 1 196 ? 5.712 2.750 2.479 1.00 75.94 196 ASN A O 1
ATOM 1503 N N . ASP A 1 197 ? 7.839 3.280 2.076 1.00 81.94 197 ASP A N 1
ATOM 1504 C CA . ASP A 1 197 ? 7.832 2.801 0.691 1.00 81.94 197 ASP A CA 1
ATOM 1505 C C . ASP A 1 197 ? 7.845 1.271 0.589 1.00 81.94 197 ASP A C 1
ATOM 1507 O O . ASP A 1 197 ? 7.630 0.727 -0.499 1.00 81.94 197 ASP A O 1
ATOM 1511 N N . LEU A 1 198 ? 8.077 0.596 1.721 1.00 83.00 198 LEU A N 1
ATOM 1512 C CA . LEU A 1 198 ? 7.925 -0.844 1.917 1.00 83.00 198 LEU A CA 1
ATOM 1513 C C . LEU A 1 198 ? 6.587 -1.186 2.604 1.00 83.00 198 LEU A C 1
ATOM 1515 O O . LEU A 1 198 ? 6.431 -2.281 3.151 1.00 83.00 198 LEU A O 1
ATOM 1519 N N . ALA A 1 199 ? 5.631 -0.244 2.630 1.00 69.25 199 ALA A N 1
ATOM 1520 C CA . ALA A 1 199 ? 4.225 -0.523 2.916 1.00 69.25 199 ALA A CA 1
ATOM 1521 C C . ALA A 1 199 ? 3.695 -1.643 2.013 1.00 69.25 199 ALA A C 1
ATOM 1523 O O . ALA A 1 199 ? 4.188 -1.817 0.896 1.00 69.25 199 ALA A O 1
ATOM 1524 N N . GLU A 1 200 ? 2.685 -2.385 2.489 1.00 60.47 200 GLU A N 1
ATOM 1525 C CA . GLU A 1 200 ? 1.934 -3.267 1.593 1.00 60.47 200 GLU A CA 1
ATOM 1526 C C . GLU A 1 200 ? 1.524 -2.458 0.352 1.00 60.47 200 GLU A C 1
ATOM 1528 O O . GLU A 1 200 ? 1.093 -1.304 0.504 1.00 60.47 200 GLU A O 1
ATOM 1533 N N . PRO A 1 201 ? 1.687 -3.010 -0.865 1.00 57.22 201 PRO A N 1
ATOM 1534 C CA . PRO A 1 201 ? 1.223 -2.330 -2.061 1.00 57.22 201 PRO A CA 1
ATOM 1535 C C . PRO A 1 201 ? -0.244 -1.964 -1.874 1.00 57.22 201 PRO A C 1
ATOM 1537 O O . PRO A 1 201 ? -1.023 -2.733 -1.305 1.00 57.22 201 PRO A O 1
ATOM 1540 N N . THR A 1 202 ? -0.598 -0.762 -2.322 1.00 55.97 202 THR A N 1
ATOM 1541 C CA . THR A 1 202 ? -1.958 -0.241 -2.243 1.00 55.97 202 THR A CA 1
ATOM 1542 C C . THR A 1 202 ? -2.933 -1.312 -2.706 1.00 55.97 202 THR A C 1
ATOM 1544 O O . THR A 1 202 ? -2.833 -1.828 -3.819 1.00 55.97 202 THR A O 1
ATOM 1547 N N . THR A 1 203 ? -3.857 -1.687 -1.819 1.00 62.84 203 THR A N 1
ATOM 1548 C CA . THR A 1 203 ? -4.926 -2.631 -2.139 1.00 62.84 203 THR A CA 1
ATOM 1549 C C . THR A 1 203 ? -5.608 -2.164 -3.415 1.00 62.84 203 THR A C 1
ATOM 1551 O O . THR A 1 203 ? -6.027 -1.008 -3.461 1.00 62.84 203 THR A O 1
ATOM 1554 N N . VAL A 1 204 ? -5.727 -3.039 -4.414 1.00 76.75 204 VAL A N 1
ATOM 1555 C CA . VAL A 1 204 ? -6.422 -2.765 -5.681 1.00 76.75 204 VAL A CA 1
ATOM 1556 C C . VAL A 1 204 ? -7.805 -2.179 -5.367 1.00 76.75 204 VAL A C 1
ATOM 1558 O O . VAL A 1 204 ? -8.635 -2.897 -4.795 1.00 76.75 204 VAL A O 1
ATOM 1561 N N . PRO A 1 205 ? -8.072 -0.891 -5.670 1.00 80.00 205 PRO A N 1
ATOM 1562 C CA . PRO A 1 205 ? -9.365 -0.301 -5.370 1.00 80.00 205 PRO A CA 1
ATOM 1563 C C . PRO A 1 205 ? -10.518 -1.089 -5.993 1.00 80.00 205 PRO A C 1
ATOM 1565 O O . PRO A 1 205 ? -10.514 -1.418 -7.182 1.00 80.00 205 PRO A O 1
ATOM 1568 N N . LEU A 1 206 ? -11.529 -1.357 -5.166 1.00 87.19 206 LEU A N 1
ATOM 1569 C CA . LEU A 1 206 ? -12.791 -1.960 -5.573 1.00 87.19 206 LEU A CA 1
ATOM 1570 C C . LEU A 1 206 ? -13.856 -0.871 -5.691 1.00 87.19 206 LEU A C 1
ATOM 1572 O O . LEU A 1 206 ? -14.259 -0.266 -4.699 1.00 87.19 206 LEU A O 1
ATOM 1576 N N . LEU A 1 207 ? -14.343 -0.643 -6.907 1.00 90.00 207 LEU A N 1
ATOM 1577 C CA . LEU A 1 207 ? -15.442 0.275 -7.190 1.00 90.00 207 LEU A CA 1
ATOM 1578 C C . LEU A 1 207 ? -16.740 -0.517 -7.341 1.00 90.00 207 LEU A C 1
ATOM 1580 O O . LEU A 1 207 ? -16.755 -1.576 -7.966 1.00 90.00 207 LEU A O 1
ATOM 1584 N N . ARG A 1 208 ? -17.852 -0.002 -6.805 1.00 93.88 208 ARG A N 1
ATOM 1585 C CA . ARG A 1 208 ? -19.175 -0.621 -6.959 1.00 93.88 208 ARG A CA 1
ATOM 1586 C C . ARG A 1 208 ? -20.253 0.421 -7.221 1.00 93.88 208 ARG A C 1
ATOM 1588 O O . ARG A 1 208 ? -20.338 1.425 -6.519 1.00 93.88 208 ARG A O 1
ATOM 1595 N N . LYS A 1 209 ? -21.145 0.136 -8.171 1.00 91.81 209 LYS A N 1
ATOM 1596 C CA . LYS A 1 209 ? -22.330 0.958 -8.446 1.00 91.81 209 LYS A CA 1
ATOM 1597 C C . LYS A 1 209 ? -23.565 0.088 -8.644 1.00 91.81 209 LYS A C 1
ATOM 1599 O O . LYS A 1 209 ? -23.566 -0.806 -9.483 1.00 91.81 209 LYS A O 1
ATOM 1604 N N . SER A 1 210 ? -24.627 0.377 -7.893 1.00 94.19 210 SER A N 1
ATOM 1605 C CA . SER A 1 210 ? -25.946 -0.236 -8.093 1.00 94.19 210 SER A CA 1
ATOM 1606 C C . SER A 1 210 ? -26.837 0.611 -8.998 1.00 94.19 210 SER A C 1
ATOM 1608 O O . SER A 1 210 ? -26.736 1.840 -8.999 1.00 94.19 210 SER A O 1
ATOM 1610 N N . PHE A 1 211 ? -27.709 -0.059 -9.749 1.00 95.88 211 PHE A N 1
ATOM 1611 C CA . PHE A 1 211 ? -28.702 0.551 -10.632 1.00 95.88 211 PHE A CA 1
ATOM 1612 C C . PHE A 1 211 ? -29.915 -0.376 -10.799 1.00 95.88 211 PHE A C 1
ATOM 1614 O O . PHE A 1 211 ? -29.811 -1.579 -10.564 1.00 95.88 211 PHE A O 1
ATOM 1621 N N . ALA A 1 212 ? -31.061 0.175 -11.205 1.00 96.38 212 ALA A N 1
ATOM 1622 C CA . ALA A 1 212 ? -32.300 -0.581 -11.369 1.00 96.38 212 ALA A CA 1
ATOM 1623 C C . ALA A 1 212 ? -32.839 -0.493 -12.801 1.00 96.38 212 ALA A C 1
ATOM 1625 O O . ALA A 1 212 ? -32.832 0.579 -13.406 1.00 96.38 212 ALA A O 1
ATOM 1626 N N . ILE A 1 213 ? -33.347 -1.611 -13.319 1.00 96.94 213 ILE A N 1
ATOM 1627 C CA . ILE A 1 213 ? -33.984 -1.712 -14.634 1.00 96.94 213 ILE A CA 1
ATOM 1628 C C . ILE A 1 213 ? -35.456 -2.086 -14.442 1.00 96.94 213 ILE A C 1
ATOM 1630 O O . ILE A 1 213 ? -35.771 -3.171 -13.961 1.00 96.94 213 ILE A O 1
ATOM 1634 N N . SER A 1 214 ? -36.368 -1.203 -14.851 1.00 94.81 214 SER A N 1
ATOM 1635 C CA . SER A 1 214 ? -37.819 -1.420 -14.734 1.00 94.81 214 SER A CA 1
ATOM 1636 C C . SER A 1 214 ? -38.488 -1.916 -16.018 1.00 94.81 214 SER A C 1
ATOM 1638 O O . SER A 1 214 ? -39.624 -2.379 -15.974 1.00 94.81 214 SER A O 1
ATOM 1640 N N . LYS A 1 215 ? -37.808 -1.824 -17.165 1.00 95.44 215 LYS A N 1
ATOM 1641 C CA . LYS A 1 215 ? -38.344 -2.205 -18.479 1.00 95.44 215 LYS A CA 1
ATOM 1642 C C . LYS A 1 215 ? -37.541 -3.358 -19.087 1.00 95.44 215 LYS A C 1
ATOM 1644 O O . LYS A 1 215 ? -36.358 -3.483 -18.775 1.00 95.44 215 LYS A O 1
ATOM 1649 N N . PRO A 1 216 ? -38.139 -4.169 -19.977 1.00 93.50 216 PRO A N 1
ATOM 1650 C CA . PRO A 1 216 ? -37.404 -5.195 -20.708 1.00 93.50 216 PRO A CA 1
ATOM 1651 C C . PRO A 1 216 ? -36.220 -4.600 -21.480 1.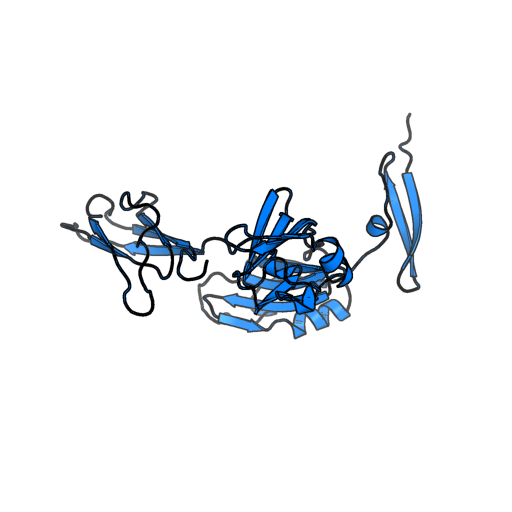00 93.50 216 PRO A C 1
ATOM 1653 O O . PRO A 1 216 ? -36.356 -3.572 -22.148 1.00 93.50 216 PRO A O 1
ATOM 1656 N N . VAL A 1 217 ? -35.061 -5.253 -21.398 1.00 95.88 217 VAL A N 1
ATOM 1657 C CA . VAL A 1 217 ? -33.837 -4.823 -22.082 1.00 95.88 217 VAL A CA 1
ATOM 1658 C C . VAL A 1 217 ? -33.694 -5.589 -23.386 1.00 95.88 217 VAL A C 1
ATOM 1660 O O . VAL A 1 217 ? -33.644 -6.814 -23.387 1.00 95.88 217 VAL A O 1
ATOM 1663 N N . ARG A 1 218 ? -33.591 -4.859 -24.502 1.00 96.81 218 ARG A N 1
ATOM 1664 C CA . ARG A 1 218 ? -33.283 -5.451 -25.813 1.00 96.81 218 ARG A CA 1
ATOM 1665 C C . ARG A 1 218 ? -31.780 -5.623 -26.041 1.00 96.81 218 ARG A C 1
ATOM 1667 O O . ARG A 1 218 ? -31.373 -6.582 -26.682 1.00 96.81 218 ARG A O 1
ATOM 1674 N N . LYS A 1 219 ? -30.977 -4.667 -25.570 1.00 97.38 219 LYS A N 1
ATOM 1675 C CA . LYS A 1 219 ? -29.515 -4.663 -25.680 1.00 97.38 219 LYS A CA 1
ATOM 1676 C C . LYS A 1 219 ? -28.915 -3.849 -24.538 1.00 97.38 219 LYS A C 1
ATOM 1678 O O . LYS A 1 219 ? -29.443 -2.785 -24.216 1.00 97.38 219 LYS A O 1
ATOM 1683 N N . ALA A 1 220 ? -27.812 -4.323 -23.970 1.00 97.12 220 ALA A N 1
ATOM 1684 C CA . ALA A 1 220 ? -26.998 -3.588 -23.013 1.00 97.12 220 ALA A CA 1
ATOM 1685 C C . ALA A 1 220 ? -25.518 -3.692 -23.395 1.00 97.12 220 ALA A C 1
ATOM 1687 O O . ALA A 1 220 ? -25.006 -4.776 -23.668 1.00 97.12 220 ALA A O 1
ATOM 1688 N N . THR A 1 221 ? -24.823 -2.557 -23.407 1.00 97.56 221 THR A N 1
ATOM 1689 C CA . THR A 1 221 ? -23.393 -2.487 -23.721 1.00 97.56 221 THR A CA 1
ATOM 1690 C C . THR A 1 221 ? -22.677 -1.715 -22.624 1.00 97.56 221 THR A C 1
ATOM 1692 O O . THR A 1 221 ? -23.126 -0.641 -22.228 1.00 97.56 221 THR A O 1
ATOM 1695 N N . MET A 1 222 ? -21.580 -2.277 -22.123 1.00 96.62 222 MET A N 1
ATOM 1696 C CA . MET A 1 222 ? -20.725 -1.658 -21.118 1.00 96.62 222 MET A CA 1
ATOM 1697 C C . MET A 1 222 ? -19.456 -1.143 -21.787 1.00 96.62 222 MET A C 1
ATOM 1699 O O . MET A 1 222 ? -18.771 -1.901 -22.466 1.00 96.62 222 MET A O 1
ATOM 1703 N N . TYR A 1 223 ? -19.146 0.133 -21.584 1.00 96.88 223 TYR A N 1
ATOM 1704 C CA . TYR A 1 223 ? -17.918 0.757 -22.066 1.00 96.88 223 TYR A CA 1
ATOM 1705 C C . TYR A 1 223 ? -16.997 1.034 -20.888 1.00 96.88 223 TYR A C 1
ATOM 1707 O O . TYR A 1 223 ? -17.452 1.594 -19.889 1.00 96.88 223 TYR A O 1
ATOM 1715 N N . ALA A 1 224 ? -15.728 0.649 -20.986 1.00 95.75 224 ALA A N 1
ATOM 1716 C CA . ALA A 1 224 ? -14.806 0.790 -19.868 1.00 95.75 224 ALA A CA 1
ATOM 1717 C C . ALA A 1 224 ? -13.355 1.017 -20.278 1.00 95.75 224 ALA A C 1
ATOM 1719 O O . ALA A 1 224 ? -12.901 0.573 -21.330 1.00 95.75 224 ALA A O 1
ATOM 1720 N N . THR A 1 225 ? -12.643 1.715 -19.400 1.00 94.88 225 THR A N 1
ATOM 1721 C CA . THR A 1 225 ? -11.212 1.999 -19.467 1.00 94.88 225 THR A CA 1
ATOM 1722 C C . THR A 1 225 ? -10.679 2.237 -18.051 1.00 94.88 225 THR A C 1
ATOM 1724 O O . THR A 1 225 ? -11.462 2.393 -17.111 1.00 94.88 225 THR A O 1
ATOM 1727 N N . ALA A 1 226 ? -9.359 2.288 -17.902 1.00 91.38 226 ALA A N 1
ATOM 1728 C CA . ALA A 1 226 ? -8.684 2.715 -16.688 1.00 91.38 226 ALA A CA 1
ATOM 1729 C C . ALA A 1 226 ? -7.370 3.421 -17.037 1.00 91.38 226 ALA A C 1
ATOM 1731 O O . ALA A 1 226 ? -6.690 3.049 -17.993 1.00 91.38 226 ALA A O 1
ATOM 1732 N N . LEU A 1 227 ? -6.986 4.401 -16.219 1.00 88.62 227 LEU A N 1
ATOM 1733 C CA . LEU A 1 227 ? -5.594 4.836 -16.127 1.00 88.62 227 LEU A CA 1
ATOM 1734 C C . LEU A 1 227 ? -4.849 3.783 -15.303 1.00 88.62 227 LEU A C 1
ATOM 1736 O O . LEU A 1 227 ? -4.808 3.863 -14.080 1.00 88.62 227 LEU A O 1
ATOM 1740 N N . GLY A 1 228 ? -4.385 2.742 -15.989 1.00 90.38 228 GLY A N 1
ATOM 1741 C CA . GLY A 1 228 ? -3.866 1.524 -15.381 1.00 90.38 228 GLY A CA 1
ATOM 1742 C C . GLY A 1 228 ? -4.565 0.304 -15.960 1.00 90.38 228 GLY A C 1
ATOM 1743 O O . GLY A 1 228 ? -4.666 0.191 -17.179 1.00 90.38 228 GLY A O 1
ATOM 1744 N N . LEU A 1 229 ? -5.043 -0.599 -15.105 1.00 92.38 229 LEU A N 1
ATOM 1745 C CA . LEU A 1 229 ? -5.733 -1.832 -15.494 1.00 92.38 229 LEU A CA 1
ATOM 1746 C C . LEU A 1 229 ? -7.077 -1.971 -14.796 1.00 92.38 229 LEU A C 1
ATOM 1748 O O . LEU A 1 229 ? -7.264 -1.433 -13.706 1.00 92.38 229 LEU A O 1
ATOM 1752 N N . TYR A 1 230 ? -7.987 -2.750 -15.379 1.00 93.94 230 TYR A N 1
ATOM 1753 C CA . TYR A 1 230 ? -9.235 -3.104 -14.716 1.00 93.94 230 TYR A CA 1
ATOM 1754 C C . TYR A 1 230 ? -9.703 -4.547 -14.957 1.00 93.94 230 TYR A C 1
ATOM 1756 O O . TYR A 1 230 ? -9.420 -5.160 -15.986 1.00 93.94 230 TYR A O 1
ATOM 1764 N N . GLU A 1 231 ? -10.503 -5.059 -14.019 1.00 95.69 231 GLU A N 1
ATOM 1765 C CA . GLU A 1 231 ? -11.407 -6.200 -14.219 1.00 95.69 231 GLU A CA 1
ATOM 1766 C C . GLU A 1 231 ? -12.836 -5.785 -13.847 1.00 95.69 231 GLU A C 1
ATOM 1768 O O . GLU A 1 231 ? -13.065 -5.240 -12.766 1.00 95.69 231 GLU A O 1
ATOM 1773 N N . LEU A 1 232 ? -13.804 -6.083 -14.718 1.00 96.50 232 LEU A N 1
ATOM 1774 C CA . LEU A 1 232 ? -15.218 -5.774 -14.503 1.00 96.50 232 LEU A CA 1
ATOM 1775 C C . LEU A 1 232 ? -16.034 -6.994 -14.104 1.00 96.50 232 LEU A C 1
ATOM 1777 O O . LEU A 1 232 ? -15.849 -8.106 -14.609 1.00 96.50 232 LEU A O 1
ATOM 1781 N N . ARG A 1 233 ? -17.029 -6.737 -13.256 1.00 97.25 233 ARG A N 1
ATOM 1782 C CA . ARG A 1 233 ? -18.081 -7.682 -12.905 1.00 97.25 233 ARG A CA 1
ATOM 1783 C C . ARG A 1 233 ? -19.451 -7.029 -12.968 1.00 97.25 233 ARG A C 1
ATOM 1785 O O . ARG A 1 233 ? -19.625 -5.890 -12.544 1.00 97.25 233 ARG A O 1
ATOM 1792 N N . LEU A 1 234 ? -20.440 -7.780 -13.429 1.00 97.81 234 LEU A N 1
ATOM 1793 C CA . LEU A 1 234 ? -21.849 -7.420 -13.393 1.00 97.81 234 LEU A CA 1
ATOM 1794 C C . LEU A 1 234 ? -22.602 -8.527 -12.657 1.00 97.81 234 LEU A C 1
ATOM 1796 O O . LEU A 1 234 ? -22.508 -9.700 -13.006 1.00 97.81 234 LEU A O 1
ATOM 1800 N N . ASN A 1 235 ? -23.305 -8.156 -11.587 1.00 95.25 235 ASN A N 1
ATOM 1801 C CA . ASN A 1 235 ? -24.053 -9.088 -10.739 1.00 95.25 235 ASN A CA 1
ATOM 1802 C C . ASN A 1 235 ? -23.186 -10.263 -10.235 1.00 95.25 235 ASN A C 1
ATOM 1804 O O . ASN A 1 235 ? -23.631 -11.403 -10.159 1.00 95.25 235 ASN A O 1
ATOM 1808 N N . GLY A 1 236 ? -21.913 -9.981 -9.927 1.00 91.88 236 GLY A N 1
ATOM 1809 C CA . GLY A 1 236 ? -20.920 -10.966 -9.477 1.00 91.88 236 GLY A CA 1
ATOM 1810 C C . GLY A 1 236 ? -20.229 -11.753 -10.599 1.00 91.88 236 GLY A C 1
ATOM 1811 O O . GLY A 1 236 ? -19.131 -12.272 -10.381 1.00 91.88 236 GLY A O 1
ATOM 1812 N N . SER A 1 237 ? -20.807 -11.777 -11.802 1.00 94.06 237 SER A N 1
ATOM 1813 C CA . SER A 1 237 ? -20.253 -12.455 -12.980 1.00 94.06 237 SER A CA 1
ATOM 1814 C C . SER A 1 237 ? -19.228 -11.581 -13.695 1.00 94.06 237 SER A C 1
ATOM 1816 O O . SER A 1 237 ? -19.367 -10.361 -13.721 1.00 94.06 237 SER A O 1
ATOM 1818 N N . ARG A 1 238 ? -18.184 -12.186 -14.267 1.00 95.75 238 ARG A N 1
ATOM 1819 C CA . ARG A 1 238 ? -17.140 -11.462 -15.007 1.00 95.75 238 ARG A CA 1
ATOM 1820 C C . ARG A 1 238 ? -17.685 -10.900 -16.324 1.00 95.75 238 ARG A C 1
ATOM 1822 O O . ARG A 1 238 ? -18.433 -11.578 -17.029 1.00 95.75 238 ARG A O 1
ATOM 1829 N N . VAL A 1 239 ? -17.286 -9.676 -16.663 1.00 96.81 239 VAL A N 1
ATOM 1830 C CA . VAL A 1 239 ? -17.601 -9.039 -17.949 1.00 96.81 239 VAL A CA 1
ATOM 1831 C C . VAL A 1 239 ? -16.403 -9.192 -18.886 1.00 96.81 239 VAL A C 1
ATOM 1833 O O . VAL A 1 239 ? -15.313 -8.714 -18.578 1.00 96.81 239 VAL A O 1
ATOM 1836 N N . GLY A 1 240 ? -16.615 -9.854 -20.026 1.00 92.75 240 GLY A N 1
ATOM 1837 C CA . GLY A 1 240 ? -15.564 -10.155 -21.002 1.00 92.75 240 GLY A CA 1
ATOM 1838 C C . GLY A 1 240 ? -14.536 -11.190 -20.526 1.00 92.75 240 GLY A C 1
ATOM 1839 O O . GLY A 1 240 ? -14.591 -11.713 -19.410 1.00 92.75 240 GLY A O 1
ATOM 1840 N N . ASP A 1 241 ? -13.571 -11.478 -21.392 1.00 90.56 241 ASP A N 1
ATOM 1841 C CA . ASP A 1 241 ? -12.475 -12.439 -21.203 1.00 90.56 241 ASP A CA 1
ATOM 1842 C C . ASP A 1 241 ? -11.085 -11.775 -21.226 1.00 90.56 241 ASP A C 1
ATOM 1844 O O . ASP A 1 241 ? -10.094 -12.415 -20.889 1.00 90.56 241 ASP A O 1
ATOM 1848 N N . HIS A 1 242 ? -11.008 -10.468 -21.500 1.00 85.94 242 HIS A N 1
ATOM 1849 C CA . HIS A 1 242 ? -9.746 -9.729 -21.534 1.00 85.94 242 HIS A CA 1
ATOM 1850 C C . HIS A 1 242 ? -9.018 -9.774 -20.186 1.00 85.94 242 HIS A C 1
ATOM 1852 O O . HIS A 1 242 ? -9.623 -9.615 -19.121 1.00 85.94 242 HIS A O 1
ATOM 1858 N N . VAL A 1 243 ? -7.704 -9.953 -20.244 1.00 86.62 243 VAL A N 1
ATOM 1859 C CA . VAL A 1 243 ? -6.787 -9.916 -19.101 1.00 86.62 243 VAL A CA 1
ATOM 1860 C C . VAL A 1 243 ? -5.840 -8.738 -19.325 1.00 86.62 243 VAL A C 1
ATOM 1862 O O . VAL A 1 243 ? -5.432 -8.498 -20.457 1.00 86.62 243 VAL A O 1
ATOM 1865 N N . LEU A 1 244 ? -5.534 -7.974 -18.269 1.00 88.12 244 LEU A N 1
ATOM 1866 C CA . LEU A 1 244 ? -4.768 -6.717 -18.358 1.00 88.12 244 LEU A CA 1
ATOM 1867 C C . LEU A 1 244 ? -5.419 -5.660 -19.288 1.00 88.12 244 LEU A C 1
ATOM 1869 O O . LEU A 1 244 ? -4.730 -4.903 -19.972 1.00 88.12 244 LEU A O 1
ATOM 1873 N N . ALA A 1 245 ? -6.755 -5.583 -19.305 1.00 90.75 245 ALA A N 1
ATOM 1874 C CA . ALA A 1 245 ? -7.480 -4.502 -19.980 1.00 90.75 245 ALA A CA 1
ATOM 1875 C C . ALA A 1 245 ? -7.178 -3.146 -19.305 1.00 90.75 245 ALA A C 1
ATOM 1877 O O . ALA A 1 245 ? -7.059 -3.126 -18.079 1.00 90.75 245 ALA A O 1
ATOM 1878 N N . PRO A 1 246 ? -7.083 -2.019 -20.040 1.00 86.31 246 PRO A N 1
ATOM 1879 C CA . PRO A 1 246 ? -7.414 -1.815 -21.452 1.00 86.31 246 PRO A CA 1
ATOM 1880 C C . PRO A 1 246 ? -6.241 -1.996 -22.436 1.00 86.31 246 PRO A C 1
ATOM 1882 O O . PRO A 1 246 ? -6.319 -1.432 -23.527 1.00 86.31 246 PRO A O 1
ATOM 1885 N N . GLU A 1 247 ? -5.196 -2.756 -22.077 1.00 85.88 247 GLU A N 1
ATOM 1886 C CA . GLU A 1 247 ? -3.862 -2.767 -22.714 1.00 85.88 247 GLU A CA 1
ATOM 1887 C C . GLU A 1 247 ? -3.007 -1.532 -22.344 1.00 85.88 247 GLU A C 1
ATOM 1889 O O . GLU A 1 247 ? -3.381 -0.731 -21.483 1.00 85.88 247 GLU A O 1
ATOM 1894 N N . TRP A 1 248 ? -1.830 -1.386 -22.967 1.00 83.31 248 TRP A N 1
ATOM 1895 C CA . TRP A 1 248 ? -0.908 -0.265 -22.744 1.00 83.31 248 TRP A CA 1
ATOM 1896 C C . TRP A 1 248 ? -0.858 0.690 -23.950 1.00 83.31 248 TRP A C 1
ATOM 1898 O O . TRP A 1 248 ? -0.630 0.283 -25.091 1.00 83.31 248 TRP A O 1
ATOM 1908 N N . THR A 1 249 ? -1.023 1.989 -23.683 1.00 82.00 249 THR A N 1
ATOM 1909 C CA . THR A 1 249 ? -0.781 3.107 -24.609 1.00 82.00 249 THR A CA 1
ATOM 1910 C C . THR A 1 249 ? 0.061 4.221 -23.963 1.00 82.00 249 THR A C 1
ATOM 1912 O O . THR A 1 249 ? 0.276 4.239 -22.755 1.00 82.00 249 THR A O 1
ATOM 1915 N N . ASP A 1 250 ? 0.526 5.199 -24.750 1.00 81.81 250 ASP A N 1
ATOM 1916 C CA . ASP A 1 250 ? 0.983 6.489 -24.203 1.00 81.81 250 ASP A CA 1
ATOM 1917 C C . ASP A 1 250 ? -0.236 7.236 -23.630 1.00 81.81 250 ASP A C 1
ATOM 1919 O O . ASP A 1 250 ? -0.973 7.896 -24.368 1.00 81.81 250 ASP A O 1
ATOM 1923 N N . TYR A 1 251 ? -0.477 7.081 -22.324 1.00 83.56 251 TYR A N 1
ATOM 1924 C CA . TYR A 1 251 ? -1.676 7.560 -21.625 1.00 83.56 251 TYR A CA 1
ATOM 1925 C C . TYR A 1 251 ? -1.896 9.079 -21.720 1.00 83.56 251 TYR A C 1
ATOM 1927 O O . TYR A 1 251 ? -3.034 9.533 -21.625 1.00 83.56 251 TYR A O 1
ATOM 1935 N N . ASN A 1 252 ? -0.840 9.864 -21.971 1.00 81.56 252 ASN A N 1
ATOM 1936 C CA . ASN A 1 252 ? -0.944 11.315 -22.170 1.00 81.56 252 ASN A CA 1
ATOM 1937 C C . ASN A 1 252 ? -1.455 11.694 -23.568 1.00 81.56 252 ASN A C 1
ATOM 1939 O O . ASN A 1 252 ? -1.855 12.834 -23.793 1.00 81.56 252 ASN A O 1
ATOM 1943 N N . LYS A 1 253 ? -1.418 10.756 -24.520 1.00 85.19 253 LYS A N 1
ATOM 1944 C CA . LYS A 1 253 ? -1.842 10.980 -25.909 1.00 85.19 253 LYS A CA 1
ATOM 1945 C C . LYS A 1 253 ? -3.091 10.200 -26.276 1.00 85.19 253 LYS A C 1
ATOM 1947 O O . LYS A 1 253 ? -3.885 10.668 -27.087 1.00 85.19 253 LYS A O 1
ATOM 1952 N N . ARG A 1 254 ? -3.246 8.990 -25.739 1.00 86.88 254 ARG A N 1
ATOM 1953 C CA . ARG A 1 254 ? -4.332 8.084 -26.107 1.00 86.88 254 ARG A CA 1
ATOM 1954 C C . ARG A 1 254 ? -4.669 7.151 -24.957 1.00 86.88 254 ARG A C 1
ATOM 1956 O O . ARG A 1 254 ? -3.781 6.514 -24.399 1.00 86.88 254 ARG A O 1
ATOM 1963 N N . LEU A 1 255 ? -5.964 7.004 -24.700 1.00 88.88 255 LEU A N 1
ATOM 1964 C CA . LEU A 1 255 ? -6.514 6.037 -23.761 1.00 88.88 255 LEU A CA 1
ATOM 1965 C C . LEU A 1 255 ? -7.485 5.111 -24.501 1.00 88.88 255 LEU A C 1
ATOM 1967 O O . LEU A 1 255 ? -8.476 5.572 -25.068 1.00 88.88 255 LEU A O 1
ATOM 1971 N N . ASN A 1 256 ? -7.188 3.812 -24.514 1.00 90.94 256 ASN A N 1
ATOM 1972 C CA . ASN A 1 256 ? -8.073 2.813 -25.109 1.00 90.94 256 ASN A CA 1
ATOM 1973 C C . ASN A 1 256 ? -9.254 2.525 -24.175 1.00 90.94 256 ASN A C 1
ATOM 1975 O O . ASN A 1 256 ? -9.095 2.494 -22.957 1.00 90.94 256 ASN A O 1
ATOM 1979 N N . TYR A 1 257 ? -10.425 2.257 -24.746 1.00 94.00 257 TYR A N 1
ATOM 1980 C CA . TYR A 1 257 ? -11.575 1.723 -24.020 1.00 94.00 257 TYR A CA 1
ATOM 1981 C C . TYR A 1 257 ? -12.124 0.502 -24.755 1.00 94.00 257 TYR A C 1
ATOM 1983 O O . TYR A 1 257 ? -11.935 0.353 -25.963 1.00 94.00 257 TYR A O 1
ATOM 1991 N N . GLN A 1 258 ? -12.809 -0.372 -24.027 1.00 95.31 258 GLN A N 1
ATOM 1992 C CA . GLN A 1 258 ? -13.428 -1.575 -24.571 1.00 95.31 258 GLN A CA 1
ATOM 1993 C C . GLN A 1 258 ? -14.942 -1.478 -24.451 1.00 95.31 258 GLN A C 1
ATOM 1995 O O . GLN A 1 258 ? -15.467 -0.822 -23.550 1.00 95.31 258 GLN A O 1
ATOM 2000 N N . ALA A 1 259 ? -15.634 -2.137 -25.376 1.00 96.81 259 ALA A N 1
ATOM 2001 C CA . ALA A 1 259 ? -17.081 -2.256 -25.401 1.00 96.81 259 ALA A CA 1
ATOM 2002 C C . ALA A 1 259 ? -17.463 -3.728 -25.229 1.00 96.81 259 ALA A C 1
ATOM 2004 O O . ALA A 1 259 ? -17.040 -4.573 -26.015 1.00 96.81 259 ALA A O 1
ATOM 2005 N N . TYR A 1 260 ? -18.283 -4.025 -24.228 1.00 97.31 260 TYR A N 1
ATOM 2006 C CA . TYR A 1 260 ? -18.729 -5.374 -23.899 1.00 97.31 260 TYR A CA 1
ATOM 2007 C C . TYR A 1 260 ? -20.234 -5.485 -24.089 1.00 97.31 260 TYR A C 1
ATOM 2009 O O . TYR A 1 260 ? -20.987 -4.672 -23.549 1.00 97.31 260 TYR A O 1
ATOM 2017 N N . ASP A 1 261 ? -20.689 -6.504 -24.815 1.00 97.25 261 ASP A N 1
ATOM 2018 C CA . ASP A 1 261 ? -22.102 -6.871 -24.787 1.00 97.25 261 ASP A CA 1
ATOM 2019 C C . ASP A 1 261 ? -22.413 -7.552 -23.448 1.00 97.25 261 ASP A C 1
ATOM 2021 O O . ASP A 1 261 ? -21.863 -8.602 -23.120 1.00 97.25 261 ASP A O 1
ATOM 2025 N N . VAL A 1 262 ? -23.278 -6.919 -22.658 1.00 97.81 262 VAL A N 1
ATOM 2026 C CA . VAL A 1 262 ? -23.702 -7.395 -21.334 1.00 97.81 262 VAL A CA 1
ATOM 2027 C C . VAL A 1 262 ? -25.204 -7.670 -21.294 1.00 97.81 262 VAL A C 1
ATOM 2029 O O . VAL A 1 262 ? -25.792 -7.781 -20.219 1.00 97.81 262 VAL A O 1
ATOM 2032 N N . THR A 1 263 ? -25.842 -7.790 -22.464 1.00 97.69 263 THR A N 1
ATOM 2033 C CA . THR A 1 263 ? -27.296 -7.964 -22.600 1.00 97.69 263 THR A CA 1
ATOM 2034 C C . THR A 1 263 ? -27.813 -9.169 -21.817 1.00 97.69 263 THR A C 1
ATOM 2036 O O . THR A 1 263 ? -28.856 -9.074 -21.183 1.00 97.69 263 THR A O 1
ATOM 2039 N N . SER A 1 264 ? -27.075 -10.280 -21.807 1.00 96.25 264 SER A N 1
ATOM 2040 C CA . SER A 1 264 ? -27.456 -11.501 -21.083 1.00 96.25 264 SER A CA 1
ATOM 2041 C C . SER A 1 264 ? -27.138 -11.476 -19.584 1.00 96.25 264 SER A C 1
ATOM 2043 O O . SER A 1 264 ? -27.575 -12.365 -18.860 1.00 96.25 264 SER A O 1
ATOM 2045 N N . GLN A 1 265 ? -26.373 -10.488 -19.111 1.00 96.25 265 GLN A N 1
ATOM 2046 C CA . GLN A 1 265 ? -25.918 -10.402 -17.718 1.00 96.25 265 GLN A CA 1
ATOM 2047 C C . GLN A 1 265 ? -26.756 -9.436 -16.869 1.00 96.25 265 GLN A C 1
ATOM 2049 O O . GLN A 1 265 ? -26.706 -9.486 -15.636 1.00 96.25 265 GLN A O 1
ATOM 2054 N N . VAL A 1 266 ? -27.520 -8.545 -17.509 1.00 97.06 266 VAL A N 1
ATOM 2055 C CA . VAL A 1 266 ? -28.457 -7.650 -16.823 1.00 97.06 266 VAL A CA 1
ATOM 2056 C C . VAL A 1 266 ? -29.756 -8.376 -16.483 1.00 97.06 266 VAL A C 1
ATOM 2058 O O . VAL A 1 266 ? -30.274 -9.164 -17.270 1.00 97.06 266 VAL A O 1
ATOM 2061 N N . VAL A 1 267 ? -30.315 -8.070 -15.315 1.00 95.94 267 VAL A N 1
ATOM 2062 C CA . VAL A 1 267 ? -31.594 -8.622 -14.851 1.00 95.94 267 VAL A CA 1
ATOM 2063 C C . VAL A 1 267 ? -32.638 -7.521 -14.677 1.00 95.94 267 VAL A C 1
ATOM 2065 O O . VAL A 1 267 ? -32.303 -6.343 -14.539 1.00 95.94 267 VAL A O 1
ATOM 2068 N N . SER A 1 268 ? -33.921 -7.889 -14.672 1.00 95.81 268 SER A N 1
ATOM 2069 C CA . SER A 1 268 ? -34.976 -6.964 -14.241 1.00 95.81 268 SER A CA 1
ATOM 2070 C C . SER A 1 268 ? -34.815 -6.647 -12.751 1.00 95.81 268 SER A C 1
ATOM 2072 O O . SER A 1 268 ? -34.432 -7.509 -11.961 1.00 95.81 268 SER A O 1
ATOM 2074 N N . GLY A 1 269 ? -35.098 -5.409 -12.354 1.00 96.44 269 GLY A N 1
ATOM 2075 C CA . GLY A 1 269 ? -34.895 -4.946 -10.987 1.00 96.44 269 GLY A CA 1
ATOM 2076 C C . GLY A 1 269 ? -33.450 -4.526 -10.717 1.00 96.44 269 GLY A C 1
ATOM 2077 O O . GLY A 1 269 ? -32.843 -3.811 -11.516 1.00 96.44 269 GLY A O 1
ATOM 2078 N N . GLN A 1 270 ? -32.927 -4.891 -9.546 1.00 97.25 270 GLN A N 1
ATOM 2079 C CA . GLN A 1 270 ? -31.642 -4.400 -9.045 1.00 97.25 270 GLN A CA 1
ATOM 2080 C C . GLN A 1 270 ? -30.456 -5.117 -9.691 1.00 97.25 270 GLN A C 1
ATOM 2082 O O . GLN A 1 270 ? -30.401 -6.340 -9.744 1.00 97.25 270 GLN A O 1
ATOM 2087 N N . ASN A 1 271 ? -29.475 -4.327 -10.114 1.00 97.69 271 ASN A N 1
ATOM 2088 C CA . ASN A 1 271 ? -28.212 -4.776 -10.676 1.00 97.69 271 ASN A CA 1
ATOM 2089 C C . ASN A 1 271 ? -27.047 -4.064 -9.974 1.00 97.69 271 ASN A C 1
ATOM 2091 O O . ASN A 1 271 ? -27.210 -2.992 -9.376 1.00 97.69 271 ASN A O 1
ATOM 2095 N N . ALA A 1 272 ? -25.849 -4.636 -10.063 1.00 95.69 272 ALA A N 1
ATOM 2096 C CA . ALA A 1 272 ? -24.633 -4.006 -9.563 1.00 95.69 272 ALA A CA 1
ATOM 2097 C C . ALA A 1 272 ? -23.434 -4.254 -10.478 1.00 95.69 272 ALA A C 1
ATOM 2099 O O . ALA A 1 272 ? -23.145 -5.392 -10.842 1.00 95.69 272 ALA A O 1
ATOM 2100 N N . ILE A 1 273 ? -22.706 -3.182 -10.778 1.00 97.00 273 ILE A N 1
ATOM 2101 C CA . ILE A 1 273 ? -21.398 -3.216 -11.433 1.00 97.00 273 ILE A CA 1
ATOM 2102 C C . ILE A 1 273 ? -20.331 -3.186 -10.340 1.00 97.00 273 ILE A C 1
ATOM 2104 O O . ILE A 1 273 ? -20.437 -2.394 -9.400 1.00 97.00 273 ILE A O 1
ATOM 2108 N N . GLY A 1 274 ? -19.319 -4.035 -10.471 1.00 95.44 274 GLY A N 1
ATOM 2109 C CA . GLY A 1 274 ? -18.083 -4.004 -9.700 1.00 95.44 274 GLY A CA 1
ATOM 2110 C C . GLY A 1 274 ? -16.883 -3.834 -10.629 1.00 95.44 274 GLY A C 1
ATOM 2111 O O . GLY A 1 274 ? -16.884 -4.379 -11.731 1.00 95.44 274 GLY A O 1
ATOM 2112 N N . ALA A 1 275 ? -15.864 -3.103 -10.190 1.00 94.69 275 ALA A N 1
ATOM 2113 C CA . ALA A 1 275 ? -14.594 -2.992 -10.895 1.00 94.69 275 ALA A CA 1
ATOM 2114 C C . ALA A 1 275 ? -13.428 -3.112 -9.911 1.00 94.69 275 ALA A C 1
ATOM 2116 O O . ALA A 1 275 ? -13.424 -2.442 -8.881 1.00 94.69 275 ALA A O 1
ATOM 2117 N N . GLN A 1 276 ? -12.449 -3.946 -10.241 1.00 92.75 276 GLN A N 1
ATOM 2118 C CA . GLN A 1 276 ? -11.101 -3.863 -9.681 1.00 92.75 276 GLN A CA 1
ATOM 2119 C C . GLN A 1 276 ? -10.294 -2.939 -10.581 1.00 92.75 276 GLN A C 1
ATOM 2121 O O . GLN A 1 276 ? -10.330 -3.132 -11.793 1.00 92.75 276 GLN A O 1
ATOM 2126 N N . VAL A 1 277 ? -9.591 -1.961 -10.014 1.00 90.56 277 VAL A N 1
ATOM 2127 C CA . VAL A 1 277 ? -8.723 -1.048 -10.769 1.00 90.56 277 VAL A CA 1
ATOM 2128 C C . VAL A 1 277 ? -7.324 -1.120 -10.184 1.00 90.56 277 VAL A C 1
ATOM 2130 O O . VAL A 1 277 ? -7.175 -0.993 -8.978 1.00 90.56 277 VAL A O 1
ATOM 2133 N N . ALA A 1 278 ? -6.307 -1.345 -11.004 1.00 86.25 278 ALA A N 1
ATOM 2134 C CA . ALA A 1 278 ? -4.914 -1.426 -10.570 1.00 86.25 278 ALA A CA 1
ATOM 2135 C C . ALA A 1 278 ? -4.053 -0.407 -11.323 1.00 86.25 278 ALA A C 1
ATOM 2137 O O . ALA A 1 278 ? -4.414 0.007 -12.422 1.00 86.25 278 ALA A O 1
ATOM 2138 N N . ASP A 1 279 ? -2.900 -0.052 -10.755 1.00 83.44 279 ASP A N 1
ATOM 2139 C CA . ASP A 1 279 ? -1.983 0.961 -11.300 1.00 83.44 279 ASP A CA 1
ATOM 2140 C C . ASP A 1 279 ? -1.507 0.659 -12.730 1.00 83.44 279 ASP A C 1
ATOM 2142 O O . ASP A 1 279 ? -1.377 1.560 -13.560 1.00 83.44 279 ASP A O 1
ATOM 2146 N N . GLY A 1 280 ? -1.281 -0.617 -13.057 1.00 84.00 280 GLY A N 1
ATOM 2147 C CA . GLY A 1 280 ? -0.817 -1.014 -14.388 1.00 84.00 280 GLY A CA 1
ATOM 2148 C C . GLY A 1 280 ? 0.460 -0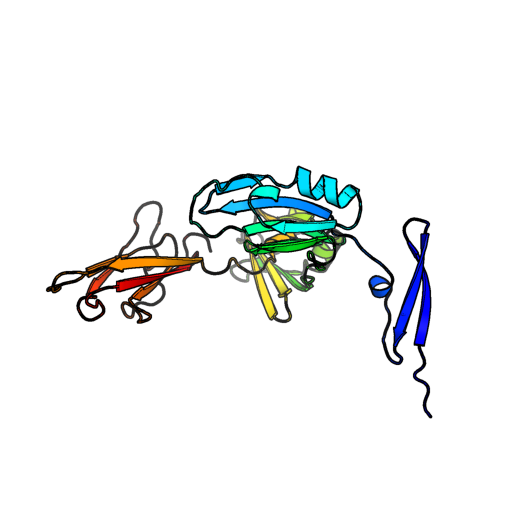.299 -14.824 1.00 84.00 280 GLY A C 1
ATOM 2149 O O . GLY A 1 280 ? 1.273 0.112 -14.007 1.00 84.00 280 GLY A O 1
ATOM 2150 N N . TRP A 1 281 ? 0.611 -0.092 -16.132 1.00 82.75 281 TRP A N 1
ATOM 2151 C CA . TRP A 1 281 ? 1.709 0.708 -16.695 1.00 82.75 281 TRP A CA 1
ATOM 2152 C C . TRP A 1 281 ? 1.547 2.220 -16.493 1.00 82.75 281 TRP A C 1
ATOM 2154 O O . TRP A 1 281 ? 2.431 2.981 -16.879 1.00 82.75 281 TRP A O 1
ATOM 2164 N N . TYR A 1 282 ? 0.416 2.677 -15.951 1.00 75.62 282 TYR A N 1
ATOM 2165 C CA . TYR A 1 282 ? 0.163 4.102 -15.756 1.00 75.62 282 TYR A CA 1
ATOM 2166 C C . TYR A 1 282 ? 0.942 4.657 -14.555 1.00 75.62 282 TYR A C 1
ATOM 2168 O O . TYR A 1 282 ? 1.496 5.754 -14.642 1.00 75.62 282 TYR A O 1
ATOM 2176 N N . SER A 1 283 ? 1.013 3.890 -13.462 1.00 67.31 283 SER A N 1
ATOM 2177 C CA . SER A 1 283 ? 1.660 4.293 -12.201 1.00 67.31 283 SER A CA 1
ATOM 2178 C C . SER A 1 283 ? 2.492 3.196 -11.514 1.00 67.31 283 SER A C 1
ATOM 2180 O O . SER A 1 283 ? 2.966 3.428 -10.401 1.00 67.31 283 SER A O 1
ATOM 2182 N N . GLY A 1 284 ? 2.667 2.027 -12.147 1.00 59.66 284 GLY A N 1
ATOM 2183 C CA . GLY A 1 284 ? 3.432 0.884 -11.620 1.00 59.66 284 GLY A CA 1
ATOM 2184 C C . GLY A 1 284 ? 4.912 0.831 -11.990 1.00 59.66 284 GLY A C 1
ATOM 2185 O O . GLY A 1 284 ? 5.387 1.675 -12.784 1.00 59.66 284 GLY A O 1
#